Protein AF-A0A3D2W3N5-F1 (afdb_monomer)

Foldseek 3Di:
DEKEFEACLQPNNCCLCVDCPPQVVDALLYEYEYQANNNLQQALVDRDPSSVVVVVVQLPGSAAYEYEHAFRHLVVSLVPADWDDDQQFIWRPPDPRYTYGDQLTWGQGPNFIEHEHEADDDLPDDVVNVHPVPDDSGGGHPVSDPDPVSLVSNVVSCVVVVLEGAEYRYADEAQVVVCVLPVCSGHDDPVNPSNVVSVVRHDYLAYEYENSQFWDDDPPRYTYGHSFMGPPSDGSVPTDQDFAPDPDDQQFWFWFDDDPDIFIKGFHDWARQPDPVDGGSHIWTFIDTPPDDPPDGGDIDGPVRTPGTDPPDPPDPPPDDDD

Solvent-accessible surface area (backbone atoms only — not comparable to full-atom values): 17482 Å² total; per-residue (Å²): 99,50,31,37,29,13,44,23,51,28,84,73,44,43,65,60,72,71,44,60,93,56,56,70,78,53,43,67,82,19,37,40,37,29,18,5,20,55,30,58,54,39,62,63,89,51,89,47,74,67,36,48,52,49,55,52,50,49,49,68,44,56,32,34,40,37,27,30,48,17,52,47,55,25,55,78,60,54,73,65,36,56,76,42,82,52,52,84,19,50,25,27,48,80,39,99,27,32,33,37,43,36,65,34,27,47,30,57,55,96,92,40,36,36,38,27,38,34,24,30,80,61,88,89,45,24,73,96,66,68,34,86,81,38,39,80,78,62,72,34,56,77,72,21,48,71,49,72,67,49,52,52,48,21,51,54,46,38,52,77,50,70,27,52,40,43,31,39,42,18,6,49,55,29,42,77,56,36,36,74,76,54,75,52,80,58,73,77,46,77,63,21,50,49,38,42,54,47,65,73,66,45,49,63,68,30,34,42,19,16,80,75,78,43,72,42,66,56,74,90,49,27,23,27,27,21,70,45,71,37,54,70,90,58,61,53,82,76,40,72,77,45,77,26,78,60,92,68,52,62,76,40,43,30,31,28,66,60,84,95,41,82,39,56,24,38,27,70,37,71,29,38,39,24,56,93,92,53,67,34,67,40,19,20,32,29,27,44,52,78,88,59,66,88,88,57,83,59,49,80,42,50,52,88,56,46,76,46,78,52,81,79,71,83,75,75,82,78,75,85,81,87,130

Mean predicted aligned error: 10.08 Å

pLDDT: mean 86.56, std 14.87, range [32.22, 98.88]

Radius of gyration: 21.21 Å; Cα contacts (8 Å, |Δi|>4): 733; chains: 1; bounding box: 68×49×57 Å

Sequence (323 aa):
MIYITGDIHGTIDIRKLLKNNVTEKITENDYVIICGDFGLVWNYKKEDGKERKWLKWLNNQRWTTLFVDGNHECFPRLNSFPVKEWHGGRVHEVRPKVLHLMRGEIFEIEGSTFFAMGGASSHDRGPAKGDTDAVIGKSWWPEEIPSDEEMEYALKNLEKHGNKVDYIITHCLPTMYQGFVKQGQFPPDKVSEFFEKVNSIVKYEYWYSGHYHCNVDVTRN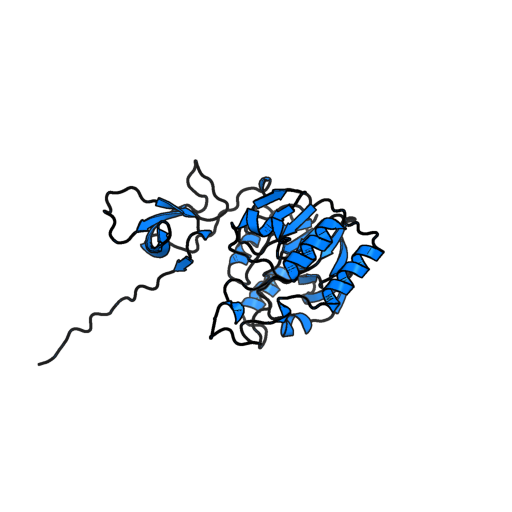MSVVYSRIIPVGMPVRNADIIMGIPKYRTGETVLTMNGDEPALAMVLKVEPWGPVLKRSDEPMYEITFFGDDFSEKGIMIKESQIIEKSLIYEEEEEEDIDA

Secondary structure (DSSP, 8-state):
-EEEE---TTTTTGGGGG-HHHHTT--TT-EEEEES---SS--SSS--HHHHHHHHHHHTSSSEEEEE--SSS-HHHHTTSPEEEETTEEEEEEETTEEEE-TTEEEEETTEEEEEE-----SSSSGGGT-SS--BTTTB-GGGSPPHHHHHHHHHHHHHTTTB-SEEEESSPPHHHHHHHHTTSS---HHHHHHHHHHHH-B-SEEEE-SSSS-EEETTTEEE-SS--EETTS-GGGSPP-----SS-TT-EEEEEETTEEEEEEEEEEETT--TTS--SS-EEEEEETTS-TTSPPEEEEGGGEEEE--------------

Nearest PDB structures (foldseek):
  2ea3-assembly1_A  TM=3.929E-01  e=7.511E-01  Cellulomonas bogoriensis
  2pfe-assembly1_A  TM=3.475E-01  e=3.629E-01  Thermobifida fusca YX
  5mrs-assembly2_B  TM=4.211E-01  e=1.555E+00  Lysobacter sp. XL1
  3ure-assembly2_B  TM=4.260E-01  e=3.860E+00  Lysobacter enzymogenes
  3urd-assembly1_A  TM=4.396E-01  e=7.077E+00  Lysobacter enzymogenes

Structure (mmCIF, N/CA/C/O backbone):
data_AF-A0A3D2W3N5-F1
#
_entry.id   AF-A0A3D2W3N5-F1
#
loop_
_atom_site.group_PDB
_atom_site.id
_atom_site.type_symbol
_atom_site.label_atom_id
_atom_site.label_alt_id
_atom_site.label_comp_id
_atom_site.label_asym_id
_atom_site.label_entity_id
_atom_site.label_seq_id
_atom_site.pdbx_PDB_ins_code
_atom_site.Cartn_x
_atom_site.Cartn_y
_atom_site.Cartn_z
_atom_site.occupancy
_atom_site.B_iso_or_equiv
_atom_site.auth_seq_id
_atom_site.auth_comp_id
_atom_site.auth_asym_id
_atom_site.auth_atom_id
_atom_site.pdbx_PDB_model_num
ATOM 1 N N . MET A 1 1 ? 0.211 9.213 15.772 1.00 86.94 1 MET A N 1
ATOM 2 C CA . MET A 1 1 ? 0.439 9.794 14.415 1.00 86.94 1 MET A CA 1
ATOM 3 C C . MET A 1 1 ? 0.446 8.688 13.370 1.00 86.94 1 MET A C 1
ATOM 5 O O . MET A 1 1 ? 0.938 7.593 13.625 1.00 86.94 1 MET A O 1
ATOM 9 N N . ILE A 1 2 ? -0.101 8.961 12.185 1.00 93.94 2 ILE A N 1
ATOM 10 C CA . ILE A 1 2 ? -0.248 7.964 11.119 1.00 93.94 2 ILE A CA 1
ATOM 11 C C . ILE A 1 2 ? 0.464 8.479 9.873 1.00 93.94 2 ILE A C 1
ATOM 13 O O . ILE A 1 2 ? 0.206 9.593 9.415 1.00 93.94 2 ILE A O 1
ATOM 17 N N . TYR A 1 3 ? 1.368 7.664 9.343 1.00 93.88 3 TYR A N 1
ATOM 18 C CA . TYR A 1 3 ? 2.106 7.925 8.115 1.00 93.88 3 TYR A CA 1
ATOM 19 C C . TYR A 1 3 ? 1.682 6.953 7.022 1.00 93.88 3 TYR A C 1
ATOM 21 O O . TYR A 1 3 ? 1.235 5.844 7.311 1.00 93.88 3 TYR A O 1
ATOM 29 N N . ILE A 1 4 ? 1.862 7.351 5.768 1.00 95.38 4 ILE A N 1
ATOM 30 C CA . ILE A 1 4 ? 1.476 6.559 4.607 1.00 95.38 4 ILE A CA 1
ATOM 31 C C . ILE A 1 4 ? 2.531 6.612 3.502 1.00 95.38 4 ILE A C 1
ATOM 33 O O . ILE A 1 4 ? 3.212 7.625 3.314 1.00 95.38 4 ILE A O 1
ATOM 37 N N . THR A 1 5 ? 2.693 5.491 2.805 1.00 94.75 5 THR A N 1
ATOM 38 C CA . THR A 1 5 ? 3.568 5.306 1.641 1.00 94.75 5 THR A CA 1
ATOM 39 C C . THR A 1 5 ? 2.995 4.207 0.737 1.00 94.75 5 THR A C 1
ATOM 41 O O . THR A 1 5 ? 2.019 3.560 1.110 1.00 94.75 5 THR A O 1
ATOM 44 N N . GLY A 1 6 ? 3.576 3.986 -0.440 1.00 94.50 6 GLY A N 1
ATOM 45 C CA . GLY A 1 6 ? 3.138 2.933 -1.367 1.00 94.50 6 GLY A CA 1
ATOM 46 C C . GLY A 1 6 ? 4.194 1.860 -1.592 1.00 94.50 6 GLY A C 1
ATOM 47 O O . GLY A 1 6 ? 5.354 2.040 -1.221 1.00 94.50 6 GLY A O 1
ATOM 48 N N . ASP A 1 7 ? 3.764 0.755 -2.187 1.00 93.94 7 ASP A N 1
ATOM 49 C CA . ASP A 1 7 ? 4.524 -0.250 -2.940 1.00 93.94 7 ASP A CA 1
ATOM 50 C C . ASP A 1 7 ? 5.968 -0.464 -2.468 1.00 93.94 7 ASP A C 1
ATOM 52 O O . ASP A 1 7 ? 6.913 0.170 -2.949 1.00 93.94 7 ASP A O 1
ATOM 56 N N . ILE A 1 8 ? 6.179 -1.344 -1.490 1.00 92.06 8 ILE A N 1
ATOM 57 C CA . ILE A 1 8 ? 7.545 -1.660 -1.037 1.00 92.06 8 ILE A CA 1
ATOM 58 C C . ILE A 1 8 ? 8.173 -2.822 -1.823 1.00 92.06 8 ILE A C 1
ATOM 60 O O . ILE A 1 8 ? 9.387 -3.029 -1.715 1.00 92.06 8 ILE A O 1
ATOM 64 N N . HIS A 1 9 ? 7.359 -3.586 -2.562 1.00 91.81 9 HIS A N 1
ATOM 65 C CA . HIS A 1 9 ? 7.742 -4.740 -3.382 1.00 91.81 9 HIS A CA 1
ATOM 66 C C . HIS A 1 9 ? 8.764 -5.649 -2.683 1.00 91.81 9 HIS A C 1
ATOM 68 O O . HIS A 1 9 ? 9.834 -5.990 -3.206 1.00 91.81 9 HIS A O 1
ATOM 74 N N . GLY A 1 10 ? 8.480 -5.990 -1.426 1.00 90.31 10 GLY A N 1
ATOM 75 C CA . GLY A 1 10 ? 9.350 -6.826 -0.617 1.00 90.31 10 GLY A CA 1
ATOM 76 C C . GLY A 1 10 ? 10.736 -6.218 -0.409 1.00 90.31 10 GLY A C 1
ATOM 77 O O . GLY A 1 10 ? 10.925 -5.302 0.381 1.00 90.31 10 GLY A O 1
ATOM 78 N N . THR A 1 11 ? 11.752 -6.775 -1.070 1.00 85.19 11 THR A N 1
ATOM 79 C CA . THR A 1 11 ? 13.152 -6.343 -0.893 1.00 85.19 11 THR A CA 1
ATOM 80 C C . THR A 1 11 ? 13.582 -5.201 -1.809 1.00 85.19 11 THR A C 1
ATOM 82 O O . THR A 1 11 ? 14.708 -4.717 -1.656 1.00 85.19 11 THR A O 1
ATOM 85 N N . ILE A 1 12 ? 12.740 -4.825 -2.773 1.00 81.94 12 ILE A N 1
ATOM 86 C CA . ILE A 1 12 ? 13.086 -3.869 -3.827 1.00 81.94 12 ILE A CA 1
ATOM 87 C C . ILE A 1 12 ? 13.050 -2.449 -3.250 1.00 81.94 12 ILE A C 1
ATOM 89 O O . ILE A 1 12 ? 14.098 -1.805 -3.166 1.00 81.94 12 ILE A O 1
ATOM 93 N N . ASP A 1 13 ? 11.907 -2.020 -2.707 1.00 85.88 13 ASP A N 1
ATOM 94 C CA . ASP A 1 13 ? 11.684 -0.621 -2.318 1.00 85.88 13 ASP A CA 1
ATOM 95 C C . ASP A 1 13 ? 11.589 -0.392 -0.806 1.00 85.88 13 ASP A C 1
ATOM 97 O O . ASP A 1 13 ? 11.614 0.756 -0.359 1.00 85.88 13 ASP A O 1
ATOM 101 N N . ILE A 1 14 ? 11.586 -1.445 0.023 1.00 88.19 14 ILE A N 1
ATOM 102 C CA . ILE A 1 14 ? 11.534 -1.338 1.499 1.00 88.19 14 ILE A CA 1
ATOM 103 C C . ILE A 1 14 ? 12.610 -0.429 2.100 1.00 88.19 14 ILE A C 1
ATOM 105 O O . ILE A 1 14 ? 12.420 0.155 3.167 1.00 88.19 14 ILE A O 1
ATOM 109 N N . ARG A 1 15 ? 13.739 -0.242 1.407 1.00 84.81 15 ARG A N 1
ATOM 110 C CA . ARG A 1 15 ? 14.808 0.658 1.856 1.00 84.81 15 ARG A CA 1
ATOM 111 C C . ARG A 1 15 ? 14.352 2.110 2.007 1.00 84.81 15 ARG A C 1
ATOM 113 O O . ARG A 1 15 ? 15.011 2.851 2.732 1.00 84.81 15 ARG A O 1
ATOM 120 N N . LYS A 1 16 ? 13.239 2.535 1.395 1.00 83.06 16 LYS A N 1
ATOM 121 C CA . LYS A 1 16 ? 12.670 3.870 1.650 1.00 83.06 16 LYS A CA 1
ATOM 122 C C . LYS A 1 16 ? 12.270 4.074 3.114 1.00 83.06 16 LYS A C 1
ATOM 124 O O . LYS A 1 16 ? 12.416 5.182 3.616 1.00 83.06 16 LYS A O 1
ATOM 129 N N . LEU A 1 17 ? 11.912 2.999 3.821 1.00 87.50 17 LEU A N 1
ATOM 130 C CA . LEU A 1 17 ? 11.614 3.010 5.258 1.00 87.50 17 LEU A CA 1
ATOM 131 C C . LEU A 1 17 ? 12.870 3.093 6.144 1.00 87.50 17 LEU A C 1
ATOM 133 O O . LEU A 1 17 ? 12.759 3.299 7.347 1.00 87.50 17 LEU A O 1
ATOM 137 N N . LEU A 1 18 ? 14.076 2.949 5.584 1.00 82.31 18 LEU A N 1
ATOM 138 C CA . LEU A 1 18 ? 15.324 3.137 6.335 1.00 82.31 18 LEU A CA 1
ATOM 139 C C . LEU A 1 18 ? 15.741 4.605 6.440 1.00 82.31 18 LEU A C 1
ATOM 141 O O . LEU A 1 18 ? 16.723 4.905 7.109 1.00 82.31 18 LEU A O 1
ATOM 145 N N . LYS A 1 19 ? 15.069 5.512 5.727 1.00 69.06 19 LYS A N 1
ATOM 146 C CA . LYS A 1 19 ? 15.506 6.903 5.619 1.00 69.06 19 LYS A CA 1
ATOM 147 C C . LYS A 1 19 ? 14.973 7.722 6.788 1.00 69.0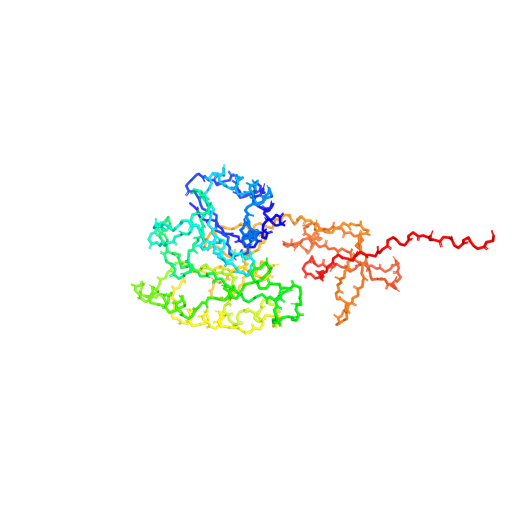6 19 LYS A C 1
ATOM 149 O O . LYS A 1 19 ? 13.768 7.816 7.009 1.00 69.06 19 LYS A O 1
ATOM 154 N N . ASN A 1 20 ? 15.906 8.357 7.483 1.00 64.94 20 ASN A N 1
ATOM 155 C CA . ASN A 1 20 ? 15.716 8.974 8.794 1.00 64.94 20 ASN A CA 1
ATOM 156 C C . ASN A 1 20 ? 14.766 10.183 8.809 1.00 64.94 20 ASN A C 1
ATOM 158 O O . ASN A 1 20 ? 14.259 10.556 9.862 1.00 64.94 20 ASN A O 1
ATOM 162 N N . ASN A 1 21 ? 14.487 10.778 7.647 1.00 61.00 21 ASN A N 1
ATOM 163 C CA . ASN A 1 21 ? 13.769 12.050 7.501 1.00 61.00 21 ASN A CA 1
ATOM 164 C C . ASN A 1 21 ? 12.381 12.041 8.176 1.00 61.00 21 ASN A C 1
ATOM 166 O O . ASN A 1 21 ? 11.917 13.072 8.676 1.00 61.00 21 ASN A O 1
ATOM 170 N N . VAL A 1 22 ? 11.738 10.867 8.196 1.00 63.72 22 VAL A N 1
ATOM 171 C CA . VAL A 1 22 ? 10.426 10.642 8.815 1.00 63.72 22 VAL A CA 1
ATOM 172 C C . VAL A 1 22 ? 10.511 9.598 9.927 1.00 63.72 22 VAL A C 1
ATOM 174 O O . VAL A 1 22 ? 9.984 9.834 11.009 1.00 63.72 22 VAL A O 1
ATOM 177 N N . THR A 1 23 ? 11.220 8.485 9.723 1.00 64.69 23 THR A N 1
ATOM 178 C CA . THR A 1 23 ? 11.187 7.342 10.652 1.00 64.69 23 THR A CA 1
ATOM 179 C C . THR A 1 23 ? 11.863 7.585 12.000 1.00 64.69 23 THR A C 1
ATOM 181 O O . THR A 1 23 ? 11.502 6.927 12.971 1.00 64.69 23 THR A O 1
ATOM 184 N N . GLU A 1 24 ? 12.767 8.564 12.123 1.00 67.81 24 GLU A N 1
ATOM 185 C CA . GLU A 1 24 ? 13.337 8.940 13.429 1.00 67.81 24 GLU A CA 1
ATOM 186 C C . GLU A 1 24 ? 12.347 9.691 14.329 1.00 67.81 24 GLU A C 1
ATOM 188 O O . GLU A 1 24 ? 12.495 9.675 15.552 1.00 67.81 24 GLU A O 1
ATOM 193 N N . LYS A 1 25 ? 11.335 10.339 13.739 1.00 72.94 25 LYS A N 1
ATOM 194 C CA . LYS A 1 25 ? 10.306 11.103 14.466 1.00 72.94 25 LYS A CA 1
ATOM 195 C C . LYS A 1 25 ? 9.145 10.223 14.937 1.00 72.94 25 LYS A C 1
ATOM 197 O O . LYS A 1 25 ? 8.314 10.684 15.711 1.00 72.94 25 LYS A O 1
ATOM 202 N N . ILE A 1 26 ? 9.103 8.979 14.463 1.00 82.88 26 ILE A N 1
ATOM 203 C CA . ILE A 1 26 ? 8.058 8.000 14.740 1.00 82.88 26 ILE A CA 1
ATOM 204 C C . ILE A 1 26 ? 8.315 7.315 16.091 1.00 82.88 26 ILE A C 1
ATOM 206 O O . ILE A 1 26 ? 9.428 6.890 16.422 1.00 82.88 26 ILE A O 1
ATOM 210 N N . THR A 1 27 ? 7.253 7.199 16.874 1.00 83.56 27 THR A N 1
ATOM 211 C CA . THR A 1 27 ? 7.195 6.604 18.207 1.00 83.56 27 THR A CA 1
ATOM 212 C C . THR A 1 27 ? 6.534 5.226 18.178 1.00 83.56 27 THR A C 1
ATOM 214 O O . THR A 1 27 ? 6.179 4.694 17.127 1.00 83.56 27 THR A O 1
ATOM 217 N N . GLU A 1 28 ? 6.403 4.605 19.348 1.00 83.44 28 GLU A N 1
ATOM 218 C CA . GLU A 1 28 ? 5.803 3.277 19.478 1.00 83.44 28 GLU A CA 1
ATOM 219 C C . GLU A 1 28 ? 4.279 3.227 19.340 1.00 83.44 28 GLU A C 1
ATOM 221 O O . GLU A 1 28 ? 3.726 2.157 19.092 1.00 83.44 28 GLU A O 1
ATOM 226 N N . ASN A 1 29 ? 3.628 4.389 19.412 1.00 85.44 29 ASN A N 1
ATOM 227 C CA . ASN A 1 29 ? 2.181 4.541 19.245 1.00 85.44 29 ASN A CA 1
ATOM 228 C C . ASN A 1 29 ? 1.790 4.953 17.818 1.00 85.44 29 ASN A C 1
ATOM 230 O O . ASN A 1 29 ? 0.622 5.199 17.537 1.00 85.44 29 ASN A O 1
ATOM 234 N N . ASP A 1 30 ? 2.768 5.066 16.922 1.00 92.44 30 ASP A N 1
ATOM 235 C CA . ASP A 1 30 ? 2.544 5.518 15.559 1.00 92.44 30 ASP A CA 1
ATOM 236 C C . ASP A 1 30 ? 2.361 4.345 14.590 1.00 92.44 30 ASP A C 1
ATOM 238 O O . ASP A 1 30 ? 2.771 3.204 14.841 1.00 92.44 30 ASP A O 1
ATOM 242 N N . TYR A 1 31 ? 1.766 4.654 13.441 1.00 96.06 31 TYR A N 1
ATOM 243 C CA . TYR A 1 31 ? 1.452 3.691 12.391 1.00 96.06 31 TYR A CA 1
ATOM 244 C C . TYR A 1 31 ? 2.080 4.117 11.069 1.00 96.06 31 TYR A C 1
ATOM 246 O O . TYR A 1 31 ? 2.136 5.307 10.752 1.00 96.06 31 TYR A O 1
ATOM 254 N N . VAL A 1 32 ? 2.522 3.138 10.281 1.00 96.12 32 VAL A N 1
ATOM 255 C CA . VAL A 1 32 ? 2.918 3.340 8.881 1.00 96.12 32 VAL A CA 1
ATOM 256 C C . VAL A 1 32 ? 2.051 2.441 8.014 1.00 96.12 32 VAL A C 1
ATOM 258 O O . VAL A 1 32 ? 2.120 1.220 8.147 1.00 96.12 32 VAL A O 1
ATOM 261 N N . ILE A 1 33 ? 1.244 3.047 7.148 1.00 98.19 33 ILE A N 1
ATOM 262 C CA . ILE A 1 33 ? 0.352 2.370 6.207 1.00 98.19 33 ILE A CA 1
ATOM 263 C C . ILE A 1 33 ? 1.041 2.259 4.843 1.00 98.19 33 ILE A C 1
ATOM 265 O O . ILE A 1 33 ? 1.606 3.236 4.348 1.00 98.19 33 ILE A O 1
ATOM 269 N N . ILE A 1 34 ? 0.991 1.074 4.235 1.00 98.38 34 ILE A N 1
ATOM 270 C CA . ILE A 1 34 ? 1.490 0.801 2.883 1.00 98.38 34 ILE A CA 1
ATOM 271 C C . ILE A 1 34 ? 0.293 0.545 1.952 1.00 98.38 34 ILE A C 1
ATOM 273 O O . ILE A 1 34 ? -0.502 -0.365 2.197 1.00 98.38 34 ILE A O 1
ATOM 277 N N . CYS A 1 35 ? 0.165 1.347 0.893 1.00 98.38 35 CYS A N 1
ATOM 278 C CA . CYS A 1 35 ? -0.915 1.292 -0.102 1.00 98.38 35 CYS A CA 1
ATOM 279 C C . CYS A 1 35 ? -0.745 0.153 -1.129 1.00 98.38 35 CYS A C 1
ATOM 281 O O . CYS A 1 35 ? -0.712 0.403 -2.333 1.00 98.38 35 CYS A O 1
ATOM 283 N N . GLY A 1 36 ? -0.630 -1.091 -0.666 1.00 96.88 36 GLY A N 1
ATOM 284 C CA . GLY A 1 36 ? -0.482 -2.267 -1.529 1.00 96.88 36 GLY A CA 1
ATOM 285 C C . GLY A 1 36 ? 0.953 -2.583 -1.932 1.00 96.88 36 GLY A C 1
ATOM 286 O O . GLY A 1 36 ? 1.896 -1.889 -1.541 1.00 96.88 36 GLY A O 1
ATOM 287 N N . ASP A 1 37 ? 1.107 -3.692 -2.654 1.00 96.00 37 ASP A N 1
ATOM 288 C CA . ASP A 1 37 ? 2.382 -4.277 -3.076 1.00 96.00 37 ASP A CA 1
ATOM 289 C C . ASP A 1 37 ? 3.406 -4.348 -1.937 1.00 96.00 37 ASP A C 1
ATOM 291 O O . ASP A 1 37 ? 4.549 -3.871 -1.997 1.00 96.00 37 ASP A O 1
ATOM 295 N N . PHE A 1 38 ? 2.973 -4.974 -0.843 1.00 97.25 38 PHE A N 1
ATOM 296 C CA . PHE A 1 38 ? 3.797 -5.222 0.330 1.00 97.25 38 PHE A CA 1
ATOM 297 C C . PHE A 1 38 ? 4.923 -6.212 0.012 1.00 97.25 38 PHE A C 1
ATOM 299 O O . PHE A 1 38 ? 6.047 -6.066 0.494 1.00 97.25 38 PHE A O 1
ATOM 306 N N . GLY A 1 39 ? 4.656 -7.235 -0.804 1.00 92.69 39 GLY A N 1
ATOM 307 C CA . GLY A 1 39 ? 5.673 -8.119 -1.395 1.00 92.69 39 GLY A CA 1
ATOM 308 C C . GLY A 1 39 ? 6.570 -8.913 -0.424 1.00 92.69 39 GLY A C 1
ATOM 309 O O . GLY A 1 39 ? 7.498 -9.588 -0.863 1.00 92.69 39 GLY A O 1
ATOM 310 N N . LEU A 1 40 ? 6.334 -8.862 0.895 1.00 95.00 40 LEU A N 1
ATOM 311 C CA . LEU A 1 40 ? 7.019 -9.697 1.903 1.00 95.00 40 LEU A CA 1
ATOM 312 C C . LEU A 1 40 ? 6.232 -10.966 2.274 1.00 95.00 40 LEU A C 1
ATOM 314 O O . LEU A 1 40 ? 6.673 -11.751 3.117 1.00 95.00 40 LEU A O 1
ATOM 318 N N . VAL A 1 41 ? 5.072 -11.158 1.647 1.00 94.31 41 VAL A N 1
ATOM 319 C CA . VAL A 1 41 ? 4.271 -12.387 1.668 1.00 94.31 41 VAL A CA 1
ATOM 320 C C . VAL A 1 41 ? 4.100 -12.837 0.217 1.00 94.31 41 VAL A C 1
ATOM 322 O O . VAL A 1 41 ? 3.012 -12.794 -0.345 1.00 94.31 41 VAL A O 1
ATOM 325 N N . TRP A 1 42 ? 5.211 -13.197 -0.418 1.00 90.44 42 TRP A N 1
ATOM 326 C CA . TRP A 1 42 ? 5.286 -13.491 -1.849 1.00 90.44 42 TRP A CA 1
ATOM 327 C C . TRP A 1 42 ? 5.587 -14.964 -2.119 1.00 90.44 42 TRP A C 1
ATOM 329 O O . TRP A 1 42 ? 4.978 -15.596 -2.978 1.00 90.44 42 TRP A O 1
ATOM 339 N N . ASN A 1 43 ? 6.518 -15.553 -1.368 1.00 89.31 43 ASN A N 1
ATOM 340 C CA . ASN A 1 43 ? 6.912 -16.934 -1.603 1.00 89.31 43 ASN A CA 1
ATOM 341 C C . ASN A 1 43 ? 5.763 -17.892 -1.251 1.00 89.31 43 ASN A C 1
ATOM 343 O O . ASN A 1 43 ? 5.447 -18.101 -0.073 1.00 89.31 43 ASN A O 1
ATOM 347 N N . TYR A 1 44 ? 5.172 -18.485 -2.291 1.00 86.31 44 TYR A N 1
ATOM 348 C CA . TYR A 1 44 ? 3.982 -19.332 -2.204 1.00 86.31 44 TYR A CA 1
ATOM 349 C C . TYR A 1 44 ? 4.183 -20.627 -1.420 1.00 86.31 44 TYR A C 1
ATOM 351 O O . TYR A 1 44 ? 3.221 -21.209 -0.927 1.00 86.31 44 TYR A O 1
ATOM 359 N N . LYS A 1 45 ? 5.430 -21.100 -1.287 1.00 87.62 45 LYS A N 1
ATOM 360 C CA . LYS A 1 45 ? 5.719 -22.329 -0.538 1.00 87.62 45 LYS A CA 1
ATOM 361 C C . LYS A 1 45 ? 5.783 -22.066 0.957 1.00 87.62 45 LYS A C 1
ATOM 363 O O . LYS A 1 45 ? 5.235 -22.830 1.743 1.00 87.62 45 LYS A O 1
ATOM 368 N N . LYS A 1 46 ? 6.560 -21.055 1.347 1.00 91.75 46 LYS A N 1
ATOM 369 C CA . LYS A 1 46 ? 6.825 -20.676 2.739 1.00 91.75 46 LYS A CA 1
ATOM 370 C C . LYS A 1 46 ? 7.646 -19.400 2.789 1.00 91.75 46 LYS A C 1
ATOM 372 O O . LYS A 1 46 ? 8.304 -19.042 1.820 1.00 91.75 46 LYS A O 1
ATOM 377 N N . GLU A 1 47 ? 7.719 -18.826 3.981 1.00 94.38 47 GLU A N 1
ATOM 378 C CA . GLU A 1 47 ? 8.625 -17.723 4.266 1.00 94.38 47 GLU A CA 1
ATOM 379 C C . GLU A 1 47 ? 10.095 -18.056 3.979 1.00 94.38 47 GLU A C 1
ATOM 381 O O . GLU A 1 47 ? 10.681 -18.952 4.609 1.00 94.38 47 GLU A O 1
ATOM 386 N N . ASP A 1 48 ? 10.708 -17.297 3.071 1.00 94.06 48 ASP A N 1
ATOM 387 C CA . ASP A 1 48 ? 12.135 -17.410 2.772 1.00 94.06 48 ASP A CA 1
ATOM 388 C C . ASP A 1 48 ? 13.016 -16.539 3.685 1.00 94.06 48 ASP A C 1
ATOM 390 O O . ASP A 1 48 ? 12.551 -15.835 4.583 1.00 94.06 48 ASP A O 1
ATOM 394 N N . GLY A 1 49 ? 14.337 -16.626 3.506 1.00 95.00 49 GLY A N 1
ATOM 395 C CA . GLY A 1 49 ? 15.293 -15.897 4.341 1.00 95.00 49 GLY A CA 1
ATOM 396 C C . GLY A 1 49 ? 15.227 -14.372 4.187 1.00 95.00 49 GLY A C 1
ATOM 397 O O . GLY A 1 49 ? 15.486 -13.659 5.162 1.00 95.00 49 GLY A O 1
ATOM 398 N N . LYS A 1 50 ? 14.878 -13.861 2.998 1.00 92.44 50 LYS A N 1
ATOM 399 C CA . LYS A 1 50 ? 14.781 -12.418 2.738 1.00 92.44 50 LYS A CA 1
ATOM 400 C C . LYS A 1 50 ? 13.513 -11.856 3.372 1.00 92.44 50 LYS A C 1
ATOM 402 O O . LYS A 1 50 ? 13.608 -10.876 4.113 1.00 92.44 50 LYS A O 1
ATOM 407 N N . GLU A 1 51 ? 12.374 -12.510 3.154 1.00 95.12 51 GLU A N 1
ATOM 408 C CA . GLU A 1 51 ? 11.105 -12.158 3.800 1.00 95.12 51 GLU A CA 1
ATOM 409 C C . GLU A 1 51 ? 11.248 -12.185 5.321 1.00 95.12 51 GLU A C 1
ATOM 411 O O . GLU A 1 51 ? 10.957 -11.196 5.989 1.00 95.12 51 GLU A O 1
ATOM 416 N N . ARG A 1 52 ? 11.809 -13.267 5.880 1.00 96.69 52 ARG A N 1
ATOM 417 C CA . ARG A 1 52 ? 12.038 -13.405 7.327 1.00 96.69 52 ARG A CA 1
ATOM 418 C C . ARG A 1 52 ? 12.847 -12.260 7.910 1.00 96.69 52 ARG A C 1
ATOM 420 O O . ARG A 1 52 ? 12.521 -11.757 8.985 1.00 96.69 52 ARG A O 1
ATOM 427 N N . LYS A 1 53 ? 13.927 -11.864 7.231 1.00 96.81 53 LYS A N 1
ATOM 428 C CA . LYS A 1 53 ? 14.801 -10.776 7.680 1.00 96.81 53 LYS A CA 1
ATOM 429 C C . LYS A 1 53 ? 14.038 -9.454 7.738 1.00 96.81 53 LYS A C 1
ATOM 431 O O . LYS A 1 53 ? 14.133 -8.755 8.746 1.00 96.81 53 LYS A O 1
ATOM 436 N N . TRP A 1 54 ? 13.286 -9.127 6.691 1.00 96.19 54 TRP A N 1
ATOM 437 C CA . TRP A 1 54 ? 12.554 -7.865 6.607 1.00 96.19 54 TRP A CA 1
ATOM 438 C C . TRP A 1 54 ? 11.306 -7.830 7.484 1.00 96.19 54 TRP A C 1
ATOM 440 O O . TRP A 1 54 ? 11.100 -6.839 8.174 1.00 96.19 54 TRP A O 1
ATOM 450 N N . LEU A 1 55 ? 10.542 -8.921 7.569 1.00 97.75 55 LEU A N 1
ATOM 451 C CA . LEU A 1 55 ? 9.422 -9.043 8.506 1.00 97.75 55 LEU A CA 1
ATOM 452 C C . LEU A 1 55 ? 9.897 -8.942 9.959 1.00 97.75 55 LEU A C 1
ATOM 454 O O . LEU A 1 55 ? 9.264 -8.266 10.766 1.00 97.75 55 LEU A O 1
ATOM 458 N N . LYS A 1 56 ? 11.045 -9.550 10.301 1.00 97.88 56 LYS A N 1
ATOM 459 C CA . LYS A 1 56 ? 11.670 -9.369 11.621 1.00 97.88 56 LYS A CA 1
ATOM 460 C C . LYS A 1 56 ? 12.090 -7.917 11.850 1.00 97.88 56 LYS A C 1
ATOM 462 O O . LYS A 1 56 ? 11.907 -7.409 12.951 1.00 97.88 56 LYS A O 1
ATOM 467 N N . TRP A 1 57 ? 12.663 -7.262 10.839 1.00 95.94 57 TRP A N 1
ATOM 468 C CA . TRP A 1 57 ? 13.056 -5.857 10.937 1.00 95.94 57 TRP A CA 1
ATOM 469 C C . TRP A 1 57 ? 11.843 -4.950 11.173 1.00 95.94 57 TRP A C 1
ATOM 471 O O . TRP A 1 57 ? 11.875 -4.198 12.143 1.00 95.94 57 TRP A O 1
ATOM 481 N N . LEU A 1 58 ? 10.776 -5.080 10.372 1.00 96.19 58 LEU A N 1
ATOM 482 C CA . LEU A 1 58 ? 9.515 -4.340 10.528 1.00 96.19 58 LEU A CA 1
ATOM 483 C C . LEU A 1 58 ? 8.888 -4.583 11.902 1.00 96.19 58 LEU A C 1
ATOM 485 O O . LEU A 1 58 ? 8.518 -3.638 12.590 1.00 96.19 58 LEU A O 1
ATOM 489 N N . ASN A 1 59 ? 8.845 -5.839 12.352 1.00 97.31 59 ASN A N 1
ATOM 490 C CA . ASN A 1 59 ? 8.263 -6.177 13.649 1.00 97.31 59 ASN A CA 1
ATOM 491 C C . ASN A 1 59 ? 9.035 -5.588 14.845 1.00 97.31 59 ASN A C 1
ATOM 493 O O . ASN A 1 59 ? 8.477 -5.442 15.928 1.00 97.31 59 ASN A O 1
ATOM 497 N N . ASN A 1 60 ? 10.316 -5.269 14.660 1.00 94.62 60 ASN A N 1
ATOM 498 C CA . ASN A 1 60 ? 11.159 -4.661 15.687 1.00 94.62 60 ASN A CA 1
ATOM 499 C C . ASN A 1 60 ? 11.205 -3.130 15.596 1.00 94.62 60 ASN A C 1
ATOM 501 O O . ASN A 1 60 ? 11.951 -2.503 16.351 1.00 94.62 60 ASN A O 1
ATOM 505 N N . GLN A 1 61 ? 10.450 -2.524 14.679 1.00 92.19 61 GLN A N 1
ATOM 506 C CA . GLN A 1 61 ? 10.348 -1.074 14.610 1.00 92.19 61 GLN A CA 1
ATOM 507 C C . GLN A 1 61 ? 9.527 -0.519 15.773 1.00 92.19 61 GLN A C 1
ATOM 509 O O . GLN A 1 61 ? 8.812 -1.237 16.486 1.00 92.19 61 GLN A O 1
ATOM 514 N N . ARG A 1 62 ? 9.667 0.792 15.990 1.00 90.50 62 ARG A N 1
ATOM 515 C CA . ARG A 1 62 ? 8.884 1.500 17.005 1.00 90.50 62 ARG A CA 1
ATOM 516 C C . ARG A 1 62 ? 7.404 1.447 16.622 1.00 90.50 62 ARG A C 1
ATOM 518 O O . ARG A 1 62 ? 6.621 0.947 17.419 1.00 90.50 62 ARG A O 1
ATOM 525 N N . TRP A 1 63 ? 7.067 1.777 15.380 1.00 94.06 63 TRP A N 1
ATOM 526 C CA . TRP A 1 63 ? 5.696 1.767 14.867 1.00 94.06 63 TRP A CA 1
ATOM 527 C C . TRP A 1 63 ? 5.117 0.379 14.588 1.00 94.06 63 TRP A C 1
ATOM 529 O O . TRP A 1 63 ? 5.836 -0.619 14.491 1.00 94.06 63 TRP A O 1
ATOM 539 N N . THR A 1 64 ? 3.804 0.357 14.366 1.00 97.06 64 THR A N 1
ATOM 540 C CA . THR A 1 64 ? 3.089 -0.771 13.755 1.00 97.06 64 THR A CA 1
ATOM 541 C C . THR A 1 64 ? 2.955 -0.551 12.249 1.00 97.06 64 THR A C 1
ATOM 543 O O . THR A 1 64 ? 2.513 0.507 11.799 1.00 97.06 64 THR A O 1
ATOM 546 N N . THR A 1 65 ? 3.360 -1.541 11.454 1.00 97.88 65 THR A N 1
ATOM 547 C CA . THR A 1 65 ? 3.213 -1.515 9.992 1.00 97.88 65 THR A CA 1
ATOM 548 C C . THR A 1 65 ? 1.861 -2.099 9.607 1.00 97.88 65 THR A C 1
ATOM 550 O O . THR A 1 65 ? 1.552 -3.236 9.965 1.00 97.88 65 THR A O 1
ATOM 553 N N . LEU A 1 66 ? 1.080 -1.323 8.868 1.00 98.75 66 LEU A N 1
ATOM 554 C CA . LEU A 1 66 ? -0.209 -1.705 8.309 1.00 98.75 66 LEU A CA 1
ATOM 555 C C . LEU A 1 66 ? -0.088 -1.728 6.785 1.00 98.75 66 LEU A C 1
ATOM 557 O O . LEU A 1 66 ? 0.653 -0.927 6.215 1.00 98.75 66 LEU A O 1
ATOM 561 N N . PHE A 1 67 ? -0.811 -2.610 6.111 1.00 98.81 67 PHE A N 1
ATOM 562 C CA . PHE A 1 67 ? -0.874 -2.598 4.650 1.00 98.81 67 PHE A CA 1
ATOM 563 C C . PHE A 1 67 ? -2.218 -3.118 4.152 1.00 98.81 67 PHE A C 1
ATOM 565 O O . PHE A 1 67 ? -2.809 -3.988 4.788 1.00 98.81 67 PHE A O 1
ATOM 572 N N . VAL A 1 68 ? -2.681 -2.590 3.022 1.00 98.75 68 VAL A N 1
ATOM 573 C CA . VAL A 1 68 ? -3.677 -3.271 2.177 1.00 98.75 68 VAL A CA 1
ATOM 574 C C . VAL A 1 68 ? -2.936 -4.162 1.185 1.00 98.75 68 VAL A C 1
ATOM 576 O O . VAL A 1 68 ? -1.771 -3.894 0.901 1.00 98.75 68 VAL A O 1
ATOM 579 N N . ASP A 1 69 ? -3.564 -5.219 0.682 1.00 98.00 69 ASP A N 1
ATOM 580 C CA . ASP A 1 69 ? -3.003 -5.989 -0.433 1.00 98.00 69 ASP A CA 1
ATOM 581 C C . ASP A 1 69 ? -3.042 -5.198 -1.756 1.00 98.00 69 ASP A C 1
ATOM 583 O O . ASP A 1 69 ? -3.858 -4.292 -1.943 1.00 98.00 69 ASP A O 1
ATOM 587 N N . GLY A 1 70 ? -2.115 -5.504 -2.658 1.00 95.81 70 GLY A N 1
ATOM 588 C CA . GLY A 1 70 ? -2.074 -5.008 -4.025 1.00 95.81 70 GLY A CA 1
ATOM 589 C C . GLY A 1 70 ? -2.209 -6.143 -5.030 1.00 95.81 70 GLY A C 1
ATOM 590 O O . GLY A 1 70 ? -2.949 -7.104 -4.798 1.00 95.81 70 GLY A O 1
ATOM 591 N N . ASN A 1 71 ? -1.530 -6.017 -6.168 1.00 90.75 71 ASN A N 1
ATOM 592 C CA . ASN A 1 71 ? -1.448 -7.101 -7.139 1.00 90.75 71 ASN A CA 1
ATOM 593 C C . ASN A 1 71 ? -0.167 -7.929 -6.974 1.00 90.75 71 ASN A C 1
ATOM 595 O O . ASN A 1 71 ? -0.022 -8.911 -7.680 1.00 90.75 71 ASN A O 1
ATOM 599 N N . HIS A 1 72 ? 0.752 -7.617 -6.053 1.00 87.25 72 HIS A N 1
ATOM 600 C CA . HIS A 1 72 ? 1.991 -8.370 -5.782 1.00 87.25 72 HIS A CA 1
ATOM 601 C C . HIS A 1 72 ? 1.995 -9.118 -4.435 1.00 87.25 72 HIS A C 1
ATOM 603 O O . HIS A 1 72 ? 2.973 -9.091 -3.677 1.00 87.25 72 HIS A O 1
ATOM 609 N N . GLU A 1 73 ? 0.937 -9.884 -4.165 1.00 90.50 73 GLU A N 1
ATOM 610 C CA . GLU A 1 73 ? 0.790 -10.712 -2.965 1.00 90.50 73 GLU A CA 1
ATOM 611 C C . GLU A 1 73 ? 0.523 -12.182 -3.301 1.00 90.50 73 GLU A C 1
ATOM 613 O O . GLU A 1 73 ? -0.190 -12.518 -4.240 1.00 90.50 73 GLU A O 1
ATOM 618 N N . CYS A 1 74 ? 1.034 -13.088 -2.464 1.00 93.38 74 CYS A N 1
ATOM 619 C CA . CYS A 1 74 ? 0.622 -14.487 -2.488 1.00 93.38 74 CYS A CA 1
ATOM 620 C C . CYS A 1 74 ? -0.641 -14.672 -1.635 1.00 93.38 74 CYS A C 1
ATOM 622 O O . CYS A 1 74 ? -0.557 -15.024 -0.451 1.00 93.38 74 CYS A O 1
ATOM 624 N N . PHE A 1 75 ? -1.814 -14.495 -2.243 1.00 93.81 75 PHE A N 1
ATOM 625 C CA . PHE A 1 75 ? -3.117 -14.572 -1.565 1.00 93.81 75 PHE A CA 1
ATOM 626 C C . PHE A 1 75 ? -3.351 -15.850 -0.748 1.00 93.81 75 PHE A C 1
ATOM 628 O O . PHE A 1 75 ? -3.751 -15.726 0.409 1.00 93.81 75 PHE A O 1
ATOM 635 N N . PRO A 1 76 ? -3.021 -17.071 -1.223 1.00 93.31 76 PRO A N 1
ATOM 636 C CA . PRO A 1 76 ? -3.188 -18.279 -0.412 1.00 93.31 76 PRO A CA 1
ATOM 637 C C . PRO A 1 76 ? -2.402 -18.246 0.901 1.00 93.31 76 PRO A C 1
ATOM 639 O O . PRO A 1 76 ? -2.869 -18.733 1.928 1.00 93.31 76 PRO A O 1
ATOM 642 N N . ARG A 1 77 ? -1.205 -17.649 0.890 1.00 94.69 77 ARG A N 1
ATOM 643 C CA . ARG A 1 77 ? -0.383 -17.508 2.093 1.00 94.69 77 ARG A CA 1
ATOM 644 C C . ARG A 1 77 ? -0.869 -16.348 2.952 1.00 94.69 77 ARG A C 1
ATOM 646 O O . ARG A 1 77 ? -0.934 -16.509 4.168 1.00 94.69 77 ARG A O 1
ATOM 653 N N . LEU A 1 78 ? -1.242 -15.223 2.346 1.00 95.81 78 LEU A N 1
ATOM 654 C CA . LEU A 1 78 ? -1.809 -14.078 3.057 1.00 95.81 78 LEU A CA 1
ATOM 655 C C . LEU A 1 78 ? -3.077 -14.474 3.834 1.00 95.81 78 LEU A C 1
ATOM 657 O O . LEU A 1 78 ? -3.169 -14.198 5.026 1.00 95.81 78 LEU A O 1
ATOM 661 N N . ASN A 1 79 ? -3.977 -15.224 3.199 1.00 95.44 79 ASN A N 1
ATOM 662 C CA . ASN A 1 79 ? -5.232 -15.713 3.780 1.00 95.44 79 ASN A CA 1
ATOM 663 C C . ASN A 1 79 ? -5.043 -16.876 4.772 1.00 95.44 79 ASN A C 1
ATOM 665 O O . ASN A 1 79 ? -5.991 -17.275 5.442 1.00 95.44 79 ASN A O 1
ATOM 669 N N . SER A 1 80 ? -3.832 -17.439 4.879 1.00 95.88 80 SER A N 1
ATOM 670 C CA . SER A 1 80 ? -3.516 -18.487 5.863 1.00 95.88 80 SER A CA 1
ATOM 671 C C . SER A 1 80 ? -3.104 -17.936 7.232 1.00 95.88 80 SER A C 1
ATOM 673 O O . SER A 1 80 ? -3.009 -18.697 8.199 1.00 95.88 80 SER A O 1
ATOM 675 N N . PHE A 1 81 ? -2.818 -16.633 7.325 1.00 97.69 81 PHE A N 1
ATOM 676 C CA . PHE A 1 81 ? -2.433 -16.008 8.586 1.00 97.69 81 PHE A CA 1
ATOM 677 C C . PHE A 1 81 ? -3.631 -15.882 9.543 1.00 97.69 81 PHE A C 1
ATOM 679 O O . PHE A 1 81 ? -4.770 -15.757 9.092 1.00 97.69 81 PHE A O 1
ATOM 686 N N . PRO A 1 82 ? -3.396 -15.884 10.870 1.00 98.06 82 PRO A N 1
ATOM 687 C CA . PRO A 1 82 ? -4.461 -15.720 11.851 1.00 98.06 82 PRO A CA 1
ATOM 688 C C . PRO A 1 82 ? -5.249 -14.427 11.631 1.00 98.06 82 PRO A C 1
ATOM 690 O O . PRO A 1 82 ? -4.662 -13.351 11.501 1.00 98.06 82 PRO A O 1
ATOM 693 N N . VAL A 1 83 ? -6.576 -14.538 11.648 1.00 98.62 83 VAL A N 1
ATOM 694 C CA . VAL A 1 83 ? -7.487 -13.389 11.656 1.00 98.62 83 VAL A CA 1
ATOM 695 C C . VAL A 1 83 ? -7.701 -12.934 13.099 1.00 98.62 83 VAL A C 1
ATOM 697 O O . VAL A 1 83 ? -7.948 -13.765 13.977 1.00 98.62 83 VAL A O 1
ATOM 700 N N . LYS A 1 84 ? -7.652 -11.624 13.348 1.00 97.75 84 LYS A N 1
ATOM 701 C CA . LYS A 1 84 ? -8.062 -11.026 14.628 1.00 97.75 84 LYS A CA 1
ATOM 702 C C . LYS A 1 84 ? -8.879 -9.755 14.417 1.00 97.75 84 LYS A C 1
ATOM 704 O O . LYS A 1 84 ? -8.657 -9.030 13.450 1.00 97.75 84 LYS A O 1
ATOM 709 N N . GLU A 1 85 ? -9.767 -9.476 15.364 1.00 98.38 85 GLU A N 1
ATOM 710 C CA . GLU A 1 85 ? -10.397 -8.162 15.508 1.00 98.38 85 GLU A CA 1
ATOM 711 C C . GLU A 1 85 ? -9.359 -7.153 16.010 1.00 98.38 85 GLU A C 1
ATOM 713 O O . GLU A 1 85 ? -8.614 -7.417 16.962 1.00 98.38 85 GLU A O 1
ATOM 718 N N . TRP A 1 86 ? -9.283 -6.001 15.359 1.00 98.44 86 TRP A N 1
ATOM 719 C CA . TRP A 1 86 ? -8.300 -4.966 15.632 1.00 98.44 86 TRP A CA 1
ATOM 720 C C . TRP A 1 86 ? -8.870 -3.605 15.228 1.00 98.44 86 TRP A C 1
ATOM 722 O O . TRP A 1 86 ? -9.179 -3.379 14.065 1.00 98.44 86 TRP A O 1
ATOM 732 N N . HIS A 1 87 ? -9.020 -2.692 16.192 1.00 97.94 87 HIS A N 1
ATOM 733 C CA . HIS A 1 87 ? -9.500 -1.325 15.941 1.00 97.94 87 HIS A CA 1
ATOM 734 C C . HIS A 1 87 ? -10.825 -1.243 15.155 1.00 97.94 87 HIS A C 1
ATOM 736 O O . HIS A 1 87 ? -10.994 -0.374 14.311 1.00 97.94 87 HIS A O 1
ATOM 742 N N . GLY A 1 88 ? -11.773 -2.144 15.429 1.00 97.50 88 GLY A N 1
ATOM 743 C CA . GLY A 1 88 ? -13.104 -2.130 14.806 1.00 97.50 88 GLY A CA 1
ATOM 744 C C . GLY A 1 88 ? -13.223 -2.892 13.483 1.00 97.50 88 GLY A C 1
ATOM 745 O O . GLY A 1 88 ? -14.342 -3.063 13.008 1.00 97.50 88 GLY A O 1
ATOM 746 N N . GLY A 1 89 ? -12.114 -3.397 12.937 1.00 98.12 89 GLY A N 1
ATOM 747 C CA . GLY A 1 89 ? -12.110 -4.246 11.748 1.00 98.12 89 GLY A CA 1
ATOM 748 C C . GLY A 1 89 ? -11.234 -5.484 11.910 1.00 98.12 89 GLY A C 1
ATOM 749 O O . GLY A 1 89 ? -10.544 -5.672 12.914 1.00 98.12 89 GLY A O 1
ATOM 750 N N . ARG A 1 90 ? -11.225 -6.339 10.891 1.00 98.75 90 ARG A N 1
ATOM 751 C CA . ARG A 1 90 ? -10.430 -7.577 10.883 1.00 98.75 90 ARG A CA 1
ATOM 752 C C . ARG A 1 90 ? -9.081 -7.394 10.196 1.00 98.75 90 ARG A C 1
ATOM 754 O O . ARG A 1 90 ? -8.969 -6.740 9.162 1.00 98.75 90 ARG A O 1
ATOM 761 N N . VAL A 1 91 ? -8.046 -8.023 10.746 1.00 98.88 91 VAL A N 1
ATOM 762 C CA . VAL A 1 91 ? -6.704 -8.050 10.146 1.00 98.88 91 VAL A CA 1
ATOM 763 C C . VAL A 1 91 ? -6.175 -9.471 10.025 1.00 98.88 91 VAL A C 1
ATOM 765 O O . VAL A 1 91 ? -6.443 -10.299 10.899 1.00 98.88 91 VAL A O 1
ATOM 768 N N . HIS A 1 92 ? -5.349 -9.734 9.005 1.00 98.69 92 HIS A N 1
ATOM 769 C CA . HIS A 1 92 ? -4.430 -10.874 9.062 1.00 98.69 92 HIS A CA 1
ATOM 770 C C . HIS A 1 92 ? -3.175 -10.466 9.844 1.00 98.69 92 HIS A C 1
ATOM 772 O O . HIS A 1 92 ? -2.480 -9.509 9.483 1.00 98.69 92 HIS A O 1
ATOM 778 N N . GLU A 1 93 ? -2.855 -11.195 10.912 1.00 98.50 93 GLU A N 1
ATOM 779 C CA . GLU A 1 93 ? -1.637 -10.974 11.691 1.00 98.50 93 GLU A CA 1
ATOM 780 C C . GLU A 1 93 ? -0.449 -11.707 11.050 1.00 98.50 93 GLU A C 1
ATOM 782 O O . GLU A 1 93 ? -0.184 -12.876 11.332 1.00 98.50 93 GLU A O 1
ATOM 787 N N . VAL A 1 94 ? 0.307 -11.007 10.196 1.00 98.19 94 VAL A N 1
ATOM 788 C CA . VAL A 1 94 ? 1.563 -11.538 9.632 1.00 98.19 94 VAL A CA 1
ATOM 789 C C . VAL A 1 94 ? 2.626 -11.644 10.728 1.00 98.19 94 VAL A C 1
ATOM 791 O O . VAL A 1 94 ? 3.378 -12.623 10.789 1.00 98.19 94 VAL A O 1
ATOM 794 N N . ARG A 1 95 ? 2.693 -10.623 11.593 1.00 98.12 95 ARG A N 1
ATOM 795 C CA . ARG A 1 95 ? 3.467 -10.540 12.846 1.00 98.12 95 ARG A CA 1
ATOM 796 C C . ARG A 1 95 ? 2.755 -9.586 13.823 1.00 98.12 95 ARG A C 1
ATOM 798 O O . ARG A 1 95 ? 1.961 -8.771 13.361 1.00 98.12 95 ARG A O 1
ATOM 805 N N . PRO A 1 96 ? 3.091 -9.572 15.129 1.00 97.56 96 PRO A N 1
ATOM 806 C CA . PRO A 1 96 ? 2.448 -8.679 16.101 1.00 97.56 96 PRO A CA 1
ATOM 807 C C . PRO A 1 96 ? 2.399 -7.192 15.708 1.00 97.56 96 PRO A C 1
ATOM 809 O O . PRO A 1 96 ? 1.395 -6.535 15.972 1.00 97.56 96 PRO A O 1
ATOM 812 N N . LYS A 1 97 ? 3.451 -6.671 15.054 1.00 97.44 97 LYS A N 1
ATOM 813 C CA . LYS A 1 97 ? 3.520 -5.288 14.537 1.00 97.44 97 LYS A CA 1
ATOM 814 C C . LYS A 1 97 ? 3.450 -5.179 13.003 1.00 97.44 97 LYS A C 1
ATOM 816 O O . LYS A 1 97 ? 3.834 -4.151 12.448 1.00 97.44 97 LYS A O 1
ATOM 821 N N . VAL A 1 98 ? 3.019 -6.230 12.302 1.00 98.56 98 VAL A N 1
ATOM 822 C CA . VAL A 1 98 ? 2.858 -6.231 10.836 1.00 98.56 98 VAL A CA 1
ATOM 823 C C . VAL A 1 98 ? 1.499 -6.828 10.498 1.00 98.56 98 VAL A C 1
ATOM 825 O O . VAL A 1 98 ? 1.319 -8.047 10.565 1.00 98.56 98 VAL A O 1
ATOM 828 N N . LEU A 1 99 ? 0.546 -5.962 10.164 1.00 98.81 99 LEU A N 1
ATOM 829 C CA . LEU A 1 99 ? -0.862 -6.318 10.019 1.00 98.81 99 LEU A CA 1
ATOM 830 C C . LEU A 1 99 ? -1.351 -6.008 8.607 1.00 98.81 99 LEU A C 1
ATOM 832 O O . LEU A 1 99 ? -1.153 -4.906 8.099 1.00 98.81 99 LEU A O 1
ATOM 836 N N . HIS A 1 100 ? -2.019 -6.981 8.001 1.00 98.81 100 HIS A N 1
ATOM 837 C CA . HIS A 1 100 ? -2.771 -6.779 6.772 1.00 98.81 100 HIS A CA 1
ATOM 838 C C . HIS A 1 100 ? -4.185 -6.309 7.119 1.00 98.81 100 HIS A C 1
ATOM 840 O O . HIS A 1 100 ? -4.917 -7.040 7.790 1.00 98.81 100 HIS A O 1
ATOM 846 N N . LEU A 1 101 ? -4.567 -5.122 6.660 1.00 98.81 101 LEU A N 1
ATOM 847 C CA . LEU A 1 101 ? -5.921 -4.589 6.778 1.00 98.81 101 LEU A CA 1
ATOM 848 C C . LEU A 1 101 ? -6.819 -5.326 5.780 1.00 98.81 101 LEU A C 1
ATOM 850 O O . LEU A 1 101 ? -6.646 -5.173 4.573 1.00 98.81 101 LEU A O 1
ATOM 854 N N . MET A 1 102 ? -7.743 -6.157 6.271 1.00 98.69 102 MET A N 1
ATOM 855 C CA . MET A 1 102 ? -8.564 -6.979 5.382 1.00 98.69 102 MET A CA 1
ATOM 856 C C . MET A 1 102 ? -9.512 -6.118 4.541 1.00 98.69 102 MET A C 1
ATOM 858 O O . MET A 1 102 ? -9.997 -5.072 4.972 1.00 98.69 102 MET A O 1
ATOM 862 N N . ARG A 1 103 ? -9.779 -6.591 3.323 1.00 98.56 103 ARG A N 1
ATOM 863 C CA . ARG A 1 103 ? -10.635 -5.926 2.340 1.00 98.56 103 ARG A CA 1
ATOM 864 C C . ARG A 1 103 ? -12.038 -5.655 2.896 1.00 98.56 103 ARG A C 1
ATOM 866 O O . ARG A 1 103 ? -12.681 -6.543 3.454 1.00 98.56 103 ARG A O 1
ATOM 873 N N . GLY A 1 104 ? -12.518 -4.428 2.709 1.00 98.44 104 GLY A N 1
ATOM 874 C CA . GLY A 1 104 ? -13.869 -3.996 3.071 1.00 98.44 104 GLY A CA 1
ATOM 875 C C . GLY A 1 104 ? -14.054 -3.611 4.541 1.00 98.44 104 GLY A C 1
ATOM 876 O O . GLY A 1 104 ? -15.156 -3.227 4.941 1.00 98.44 104 GLY A O 1
ATOM 877 N N . GLU A 1 105 ? -13.001 -3.704 5.351 1.00 98.75 105 GLU A N 1
ATOM 878 C CA . GLU A 1 105 ? -13.018 -3.325 6.761 1.00 98.75 105 GLU A CA 1
ATOM 879 C C . GLU A 1 105 ? -12.893 -1.805 6.947 1.00 98.75 105 GLU A C 1
ATOM 881 O O . GLU A 1 105 ? -12.329 -1.089 6.112 1.00 98.75 105 GLU A O 1
ATOM 886 N N . ILE A 1 106 ? -13.428 -1.317 8.069 1.00 98.81 106 ILE A N 1
ATOM 887 C CA . ILE A 1 106 ? -13.288 0.071 8.514 1.00 98.81 106 ILE A CA 1
ATOM 888 C C . ILE A 1 106 ? -12.622 0.048 9.888 1.00 98.81 106 ILE A C 1
ATOM 890 O O . ILE A 1 106 ? -13.082 -0.654 10.785 1.00 98.81 106 ILE A O 1
ATOM 894 N N . PHE A 1 107 ? -11.542 0.808 10.042 1.00 98.75 107 PHE A N 1
ATOM 895 C CA . PHE A 1 107 ? -10.734 0.847 11.259 1.00 98.75 107 PHE A CA 1
ATOM 896 C C . PHE A 1 107 ? -10.820 2.208 11.940 1.00 98.75 107 PHE A C 1
ATOM 898 O O . PHE A 1 107 ? -10.797 3.230 11.261 1.00 98.75 107 PHE A O 1
ATOM 905 N N . GLU A 1 108 ? -10.833 2.232 13.270 1.00 98.19 108 GLU A N 1
ATOM 906 C CA . GLU A 1 108 ? -10.714 3.443 14.085 1.00 98.19 108 GLU A CA 1
ATOM 907 C C . GLU A 1 108 ? -9.319 3.522 14.724 1.00 98.19 108 GLU A C 1
ATOM 909 O O . GLU A 1 108 ? -8.994 2.811 15.681 1.00 98.19 108 GLU A O 1
ATOM 914 N N . ILE A 1 109 ? -8.468 4.394 14.187 1.00 96.94 109 ILE A N 1
ATOM 915 C CA . ILE A 1 109 ? -7.063 4.530 14.585 1.00 96.94 109 ILE A CA 1
ATOM 916 C C . ILE A 1 109 ? -6.810 5.996 14.926 1.00 96.94 109 ILE A C 1
ATOM 918 O O . ILE A 1 109 ? -7.055 6.876 14.105 1.00 96.94 109 ILE A O 1
ATOM 922 N N . GLU A 1 110 ? -6.326 6.266 16.143 1.00 93.75 110 GLU A N 1
ATOM 923 C CA . GLU A 1 110 ? -6.033 7.630 16.624 1.00 93.75 110 GLU A CA 1
ATOM 924 C C . GLU A 1 110 ? -7.234 8.597 16.477 1.00 93.75 110 GLU A C 1
ATOM 926 O O . GLU A 1 110 ? -7.067 9.781 16.190 1.00 93.75 110 GLU A O 1
ATOM 931 N N . GLY A 1 111 ? -8.461 8.087 16.652 1.00 95.00 111 GLY A N 1
ATOM 932 C CA . GLY A 1 111 ? -9.702 8.863 16.538 1.00 95.00 111 GLY A CA 1
ATOM 933 C C . GLY A 1 111 ? -10.135 9.195 15.105 1.00 95.00 111 GLY A C 1
ATOM 934 O O . GLY A 1 111 ? -11.048 9.996 14.933 1.00 95.00 111 GLY A O 1
ATOM 935 N N . SER A 1 112 ? -9.489 8.612 14.090 1.00 97.88 112 SER A N 1
ATOM 936 C CA . SER A 1 112 ? -9.881 8.720 12.679 1.00 97.88 112 SER A CA 1
ATOM 937 C C . SER A 1 112 ? -10.321 7.370 12.117 1.00 97.88 112 SER A C 1
ATOM 939 O O . SER A 1 112 ? -9.825 6.319 12.523 1.00 97.88 112 SER A O 1
ATOM 941 N N . THR A 1 113 ? -11.230 7.408 11.149 1.00 98.69 113 THR A N 1
ATOM 942 C CA . THR A 1 113 ? -11.794 6.239 10.471 1.00 98.69 113 THR A CA 1
ATOM 943 C C . THR A 1 113 ? -11.116 5.975 9.126 1.00 98.69 113 THR A C 1
ATOM 945 O O . THR A 1 113 ? -10.949 6.879 8.307 1.00 98.69 113 THR A O 1
ATOM 948 N N . PHE A 1 114 ? -10.740 4.719 8.884 1.00 98.88 114 PHE A N 1
ATOM 949 C CA . PHE A 1 114 ? -10.013 4.271 7.696 1.00 98.88 114 PHE A CA 1
ATOM 950 C C . PHE A 1 114 ? -10.769 3.143 7.009 1.00 98.88 114 PHE A C 1
ATOM 952 O O . PHE A 1 114 ? -10.853 2.048 7.557 1.00 98.88 114 PHE A O 1
ATOM 959 N N . PHE A 1 115 ? -11.274 3.376 5.801 1.00 98.88 115 PHE A N 1
ATOM 960 C CA . PHE A 1 115 ? -11.758 2.301 4.939 1.00 98.88 115 PHE A CA 1
ATOM 961 C C . PHE A 1 115 ? -10.585 1.678 4.179 1.00 98.88 115 PHE A C 1
ATOM 963 O O . PHE A 1 115 ? -9.835 2.392 3.508 1.00 98.88 115 PHE A O 1
ATOM 970 N N . ALA A 1 116 ? -10.431 0.358 4.279 1.00 98.81 116 ALA A N 1
ATOM 971 C CA . ALA A 1 116 ? -9.353 -0.385 3.637 1.00 98.81 116 ALA A CA 1
ATOM 972 C C . ALA A 1 116 ? -9.899 -1.312 2.547 1.00 98.81 116 ALA A C 1
ATOM 974 O O . ALA A 1 116 ? -10.760 -2.158 2.797 1.00 98.81 116 ALA A O 1
ATOM 975 N N . MET A 1 117 ? -9.366 -1.187 1.334 1.00 98.38 117 MET A N 1
ATOM 976 C CA . MET A 1 117 ? -9.703 -2.093 0.239 1.00 98.38 117 MET A CA 1
ATOM 977 C C . MET A 1 117 ? -8.506 -2.270 -0.693 1.00 98.38 117 MET A C 1
ATOM 979 O O . MET A 1 117 ? -8.166 -1.372 -1.461 1.00 98.38 117 MET A O 1
ATOM 983 N N . GLY A 1 118 ? -7.867 -3.432 -0.606 1.00 96.62 118 GLY A N 1
ATOM 984 C CA . GLY A 1 118 ? -6.784 -3.817 -1.501 1.00 96.62 118 GLY A CA 1
ATOM 985 C C . GLY A 1 118 ? -7.257 -4.331 -2.864 1.00 96.62 118 GLY A C 1
ATOM 986 O O . GLY A 1 118 ? -8.454 -4.341 -3.166 1.00 96.62 118 GLY A O 1
ATOM 987 N N . GLY A 1 119 ? -6.291 -4.770 -3.666 1.00 95.38 119 GLY A N 1
ATOM 988 C CA . GLY A 1 119 ? -6.492 -5.371 -4.980 1.00 95.38 119 GLY A CA 1
ATOM 989 C C . GLY A 1 119 ? -6.278 -4.408 -6.150 1.00 95.38 119 GLY A C 1
ATOM 990 O O . GLY A 1 119 ? -6.533 -3.201 -6.065 1.00 95.38 119 GLY A O 1
ATOM 991 N N . ALA A 1 120 ? -5.787 -4.970 -7.251 1.00 93.19 120 ALA A N 1
ATOM 992 C CA . ALA A 1 120 ? -5.636 -4.337 -8.560 1.00 93.19 120 ALA A CA 1
ATOM 993 C C . ALA A 1 120 ? -5.379 -5.420 -9.619 1.00 93.19 120 ALA A C 1
ATOM 995 O O . ALA A 1 120 ? -4.916 -6.512 -9.289 1.00 93.19 120 ALA A O 1
ATOM 996 N N . SER A 1 121 ? -5.623 -5.129 -10.897 1.00 88.38 121 SER A N 1
ATOM 997 C CA . SER A 1 121 ? -5.135 -6.004 -11.968 1.00 88.38 121 SER A CA 1
ATOM 998 C C . SER A 1 121 ? -3.620 -5.909 -12.123 1.00 88.38 121 SER A C 1
ATOM 1000 O O . SER A 1 121 ? -3.066 -4.815 -12.243 1.00 88.38 121 SER A O 1
ATOM 1002 N N . SER A 1 122 ? -2.950 -7.059 -12.235 1.00 80.88 122 SER A N 1
ATOM 1003 C CA . SER A 1 122 ? -1.575 -7.095 -12.738 1.00 80.88 122 SER A CA 1
ATOM 1004 C C . SER A 1 122 ? -1.494 -6.516 -14.151 1.00 80.88 122 SER A C 1
ATOM 1006 O O . SER A 1 122 ? -2.245 -6.898 -15.055 1.00 80.88 122 SER A O 1
ATOM 1008 N N . HIS A 1 123 ? -0.562 -5.585 -14.347 1.00 74.81 123 HIS A N 1
ATOM 1009 C CA . HIS A 1 123 ? -0.320 -4.936 -15.636 1.00 74.81 123 HIS A CA 1
ATOM 1010 C C . HIS A 1 123 ? 0.986 -5.401 -16.303 1.00 74.81 123 HIS A C 1
ATOM 1012 O O . HIS A 1 123 ? 1.173 -5.166 -17.498 1.00 74.81 123 HIS A O 1
ATOM 1018 N N . ASP A 1 124 ? 1.834 -6.087 -15.545 1.00 64.25 124 ASP A N 1
ATOM 1019 C CA . ASP A 1 124 ? 3.180 -6.556 -15.876 1.00 64.25 124 ASP A CA 1
ATOM 1020 C C . ASP A 1 124 ? 3.277 -8.087 -16.014 1.00 64.25 124 ASP A C 1
ATOM 1022 O O . ASP A 1 124 ? 4.238 -8.590 -16.587 1.00 64.25 124 ASP A O 1
ATOM 1026 N N . ARG A 1 125 ? 2.281 -8.834 -15.521 1.00 68.12 125 ARG A N 1
ATOM 1027 C CA . ARG A 1 125 ? 2.277 -10.305 -15.494 1.00 68.12 125 ARG A CA 1
ATOM 1028 C C . ARG A 1 125 ? 0.874 -10.900 -15.585 1.00 68.12 125 ARG A C 1
ATOM 1030 O O . ARG A 1 125 ? -0.133 -10.206 -15.442 1.00 68.12 125 ARG A O 1
ATOM 1037 N N . GLY A 1 126 ? 0.817 -12.218 -15.745 1.00 64.06 126 GLY A N 1
ATOM 1038 C CA . GLY A 1 126 ? -0.426 -12.986 -15.735 1.00 64.06 126 GLY A CA 1
ATOM 1039 C C . GLY A 1 126 ? -1.026 -13.234 -17.125 1.00 64.06 126 GLY A C 1
ATOM 1040 O O . GLY A 1 126 ? -0.588 -12.658 -18.126 1.00 64.06 126 GLY A O 1
ATOM 1041 N N . PRO A 1 127 ? -2.080 -14.071 -17.207 1.00 60.31 127 PRO A N 1
ATOM 1042 C CA . PRO A 1 127 ? -2.664 -14.495 -18.483 1.00 60.31 127 PRO A CA 1
ATOM 1043 C C . PRO A 1 127 ? -3.171 -13.329 -19.338 1.00 60.31 127 PRO A C 1
ATOM 1045 O O . PRO A 1 127 ? -3.080 -13.369 -20.563 1.00 60.31 127 PRO A O 1
ATOM 1048 N N . ALA A 1 128 ? -3.663 -12.263 -18.696 1.00 59.56 128 ALA A N 1
ATOM 1049 C CA . ALA A 1 128 ? -4.142 -11.054 -19.364 1.00 59.56 128 ALA A CA 1
ATOM 1050 C C . ALA A 1 128 ? -3.038 -10.296 -20.128 1.00 59.56 128 ALA A C 1
ATOM 1052 O O . ALA A 1 128 ? -3.347 -9.477 -20.993 1.00 59.56 128 ALA A O 1
ATOM 1053 N N . LYS A 1 129 ? -1.762 -10.575 -19.834 1.00 63.97 129 LYS A N 1
ATOM 1054 C CA . LYS A 1 129 ? -0.590 -10.006 -20.515 1.00 63.97 129 LYS A CA 1
ATOM 1055 C C . LYS A 1 129 ? 0.118 -10.991 -21.436 1.00 63.97 129 LYS A C 1
ATOM 1057 O O . LYS A 1 129 ? 1.137 -10.647 -22.019 1.00 63.97 129 LYS A O 1
ATOM 1062 N N . GLY A 1 130 ? -0.437 -12.192 -21.603 1.00 59.03 130 GLY A N 1
ATOM 1063 C CA . GLY A 1 130 ? 0.192 -13.244 -22.397 1.00 59.03 130 GLY A CA 1
ATOM 1064 C C . GLY A 1 130 ? 1.456 -13.811 -21.751 1.00 59.03 130 GLY A C 1
ATOM 1065 O O . GLY A 1 130 ? 2.218 -14.488 -22.433 1.00 59.03 130 GLY A O 1
ATOM 1066 N N . ASP A 1 131 ? 1.674 -13.551 -20.457 1.00 63.00 131 ASP A N 1
ATOM 1067 C CA . ASP A 1 131 ? 2.786 -14.116 -19.703 1.00 63.00 131 ASP A CA 1
ATOM 1068 C C . ASP A 1 131 ? 2.553 -15.623 -19.521 1.00 63.00 131 ASP A C 1
ATOM 1070 O O . ASP A 1 131 ? 1.725 -16.058 -18.714 1.00 63.00 131 ASP A O 1
ATOM 1074 N N . THR A 1 132 ? 3.259 -16.424 -20.318 1.00 58.69 132 THR A N 1
ATOM 1075 C CA . THR A 1 132 ? 3.202 -17.889 -20.266 1.00 58.69 132 THR A CA 1
ATOM 1076 C C . THR A 1 132 ? 3.947 -18.472 -19.066 1.00 58.69 132 THR A C 1
ATOM 1078 O O . THR A 1 132 ? 3.727 -19.639 -18.734 1.00 58.69 132 THR A O 1
ATOM 1081 N N . ASP A 1 133 ? 4.789 -17.672 -18.405 1.00 57.28 133 ASP A N 1
ATOM 1082 C CA . ASP A 1 133 ? 5.563 -18.048 -17.219 1.00 57.28 133 ASP A CA 1
ATOM 1083 C C . ASP A 1 133 ? 4.838 -17.678 -15.912 1.00 57.28 133 ASP A C 1
ATOM 1085 O O . ASP A 1 133 ? 5.181 -18.182 -14.832 1.00 57.28 133 ASP A O 1
ATOM 1089 N N . ALA A 1 134 ? 3.785 -16.856 -15.985 1.00 61.69 134 ALA A N 1
ATOM 1090 C CA . ALA A 1 134 ? 2.835 -16.662 -14.898 1.00 61.69 134 ALA A CA 1
ATOM 1091 C C . ALA A 1 134 ? 2.081 -17.965 -14.607 1.00 61.69 134 ALA A C 1
ATOM 1093 O O . ALA A 1 134 ? 1.062 -18.306 -15.212 1.00 61.69 134 ALA A O 1
ATOM 1094 N N . VAL A 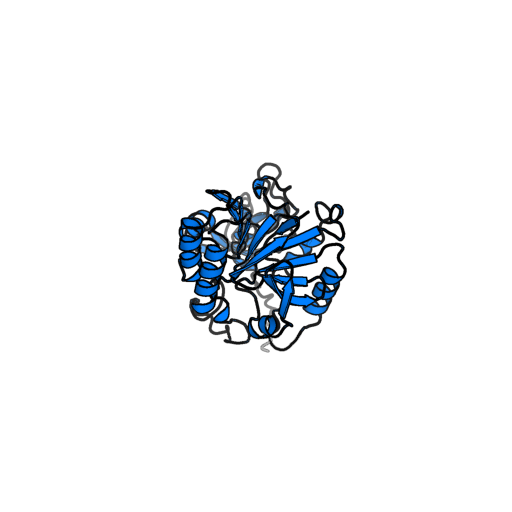1 135 ? 2.564 -18.704 -13.614 1.00 67.88 135 VAL A N 1
ATOM 1095 C CA . VAL A 1 135 ? 1.918 -19.923 -13.152 1.00 67.88 135 VAL A CA 1
ATOM 1096 C C . VAL A 1 135 ? 0.922 -19.556 -12.062 1.00 67.88 135 VAL A C 1
ATOM 1098 O O . VAL A 1 135 ? 1.316 -19.138 -10.965 1.00 67.88 135 VAL A O 1
ATOM 1101 N N . ILE A 1 136 ? -0.364 -19.769 -12.356 1.00 75.94 136 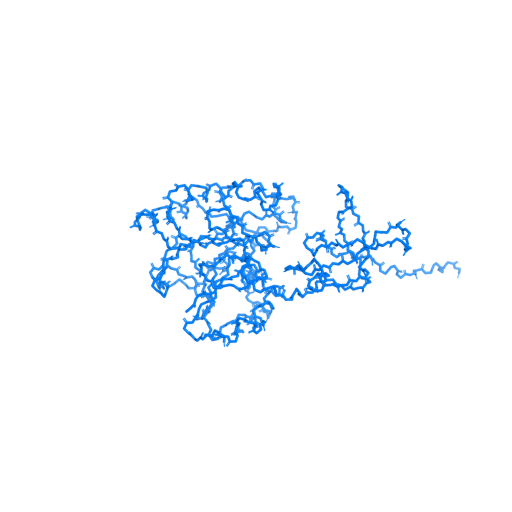ILE A N 1
ATOM 1102 C CA . ILE A 1 136 ? -1.461 -19.656 -11.386 1.00 75.94 136 ILE A CA 1
ATOM 1103 C C . ILE A 1 136 ? -1.075 -20.417 -10.113 1.00 75.94 136 ILE A C 1
ATOM 1105 O O . ILE A 1 136 ? -0.713 -21.598 -10.159 1.00 75.94 136 ILE A O 1
ATOM 1109 N N . GLY A 1 137 ? -1.126 -19.734 -8.971 1.00 70.06 137 GLY A N 1
ATOM 1110 C CA . GLY A 1 137 ? -0.786 -20.330 -7.680 1.00 70.06 137 GLY A CA 1
ATOM 1111 C C . GLY A 1 137 ? 0.701 -20.277 -7.310 1.00 70.06 137 GLY A C 1
ATOM 1112 O O . GLY A 1 137 ? 1.061 -20.761 -6.235 1.00 70.06 137 GLY A O 1
ATOM 1113 N N . LYS A 1 138 ? 1.571 -19.721 -8.167 1.00 70.56 138 LYS A N 1
ATOM 1114 C CA . LYS A 1 138 ? 3.015 -19.576 -7.895 1.00 70.56 138 LYS A CA 1
ATOM 1115 C C . LYS A 1 138 ? 3.556 -18.167 -8.118 1.00 70.56 138 LYS A C 1
ATOM 1117 O O . LYS A 1 138 ? 4.344 -17.713 -7.292 1.00 70.56 138 LYS A O 1
ATOM 1122 N N . SER A 1 139 ? 3.209 -17.536 -9.238 1.00 73.56 139 SER A N 1
ATOM 1123 C CA . SER A 1 139 ? 3.704 -16.205 -9.635 1.00 73.56 139 SER A CA 1
ATOM 1124 C C . SER A 1 139 ? 2.589 -15.224 -10.002 1.00 73.56 139 SER A C 1
ATOM 1126 O O . SER A 1 139 ? 2.876 -14.054 -10.2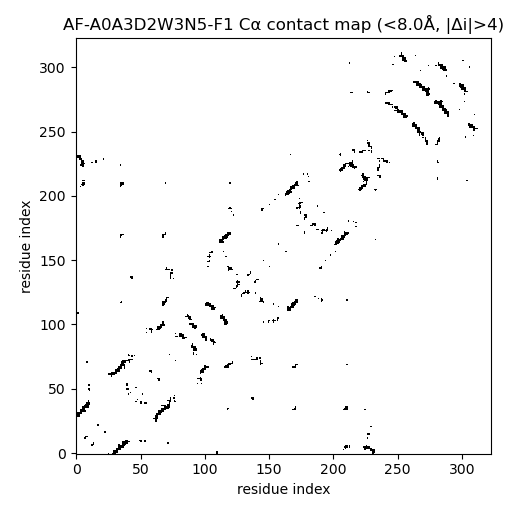32 1.00 73.56 139 SER A O 1
ATOM 1128 N N . TRP A 1 140 ? 1.334 -15.682 -10.018 1.00 86.25 140 TRP A N 1
ATOM 1129 C CA . TRP A 1 140 ? 0.141 -14.865 -10.224 1.00 86.25 140 TRP A CA 1
ATOM 1130 C C . TRP A 1 140 ? -1.086 -15.536 -9.584 1.00 86.25 140 TRP A C 1
ATOM 1132 O O . TRP A 1 140 ? -1.156 -16.774 -9.527 1.00 86.25 140 TRP A O 1
ATOM 1142 N N . TRP A 1 141 ? -2.049 -14.736 -9.117 1.00 87.44 141 TRP A N 1
ATOM 1143 C CA . TRP A 1 141 ? -3.267 -15.207 -8.446 1.00 87.44 141 TRP A CA 1
ATOM 1144 C C . TRP A 1 141 ? -4.508 -14.439 -8.917 1.00 87.44 141 TRP A C 1
ATOM 1146 O O . TRP A 1 141 ? -4.487 -13.211 -8.902 1.00 87.44 141 TRP A O 1
ATOM 1156 N N . PRO A 1 142 ? -5.617 -15.116 -9.276 1.00 87.94 142 PRO A N 1
ATOM 1157 C CA . PRO A 1 142 ? -6.867 -14.427 -9.606 1.00 87.94 142 PRO A CA 1
ATOM 1158 C C . PRO A 1 142 ? -7.428 -13.604 -8.436 1.00 87.94 142 PRO A C 1
ATOM 1160 O O . PRO A 1 142 ? -8.166 -12.651 -8.664 1.00 87.94 142 PRO A O 1
ATOM 1163 N N . GLU A 1 143 ? -7.049 -13.934 -7.199 1.00 92.62 143 GLU A N 1
ATOM 1164 C CA . GLU A 1 143 ? -7.416 -13.211 -5.978 1.00 92.62 143 GLU A CA 1
ATOM 1165 C C . GLU A 1 143 ? -6.824 -11.786 -5.883 1.00 92.62 143 GLU A C 1
ATOM 1167 O O . GLU A 1 143 ? -7.248 -11.009 -5.022 1.00 92.62 143 GLU A O 1
ATOM 1172 N N . GLU A 1 144 ? -5.913 -11.402 -6.792 1.00 92.88 144 GLU A N 1
ATOM 1173 C CA . GLU A 1 144 ? -5.510 -9.999 -7.013 1.00 92.88 144 GLU A CA 1
ATOM 1174 C C . GLU A 1 144 ? -6.734 -9.096 -7.258 1.00 92.88 144 GLU A C 1
ATOM 1176 O O . GLU A 1 144 ? -6.752 -7.939 -6.835 1.00 92.88 144 GLU A O 1
ATOM 1181 N N . ILE A 1 145 ? -7.795 -9.654 -7.853 1.00 94.62 145 ILE A N 1
ATOM 1182 C CA . ILE A 1 145 ? -9.098 -9.010 -8.026 1.00 94.62 145 ILE A CA 1
ATOM 1183 C C . ILE A 1 145 ? -10.028 -9.429 -6.879 1.00 94.62 145 ILE A C 1
ATOM 1185 O O . ILE A 1 145 ? -10.340 -10.618 -6.758 1.00 94.62 145 ILE A O 1
ATOM 1189 N N . PRO A 1 146 ? -10.528 -8.486 -6.057 1.00 96.25 146 PRO A N 1
ATOM 1190 C CA . PRO A 1 146 ? -11.564 -8.770 -5.075 1.00 96.25 146 PRO A CA 1
ATOM 1191 C C . PRO A 1 146 ? -12.792 -9.444 -5.692 1.00 96.25 146 PRO A C 1
ATOM 1193 O O . PRO A 1 146 ? -13.272 -9.083 -6.773 1.00 96.25 146 PRO A O 1
ATOM 1196 N N . SER A 1 147 ? -13.316 -10.427 -4.972 1.00 96.94 147 SER A N 1
ATOM 1197 C CA . SER A 1 147 ? -14.556 -11.126 -5.308 1.00 96.94 147 SER A CA 1
ATOM 1198 C C . SER A 1 147 ? -15.778 -10.206 -5.203 1.00 96.94 147 SER A C 1
ATOM 1200 O O . SER A 1 147 ? -15.748 -9.163 -4.541 1.00 96.94 147 SER A O 1
ATOM 1202 N N . ASP A 1 148 ? -16.883 -10.594 -5.849 1.00 97.06 148 ASP A N 1
ATOM 1203 C CA . ASP A 1 148 ? -18.147 -9.855 -5.721 1.00 97.06 148 ASP A CA 1
ATOM 1204 C C . ASP A 1 148 ? -18.629 -9.816 -4.271 1.00 97.06 148 ASP A C 1
ATOM 1206 O O . ASP A 1 148 ? -19.125 -8.787 -3.815 1.00 97.06 148 ASP A O 1
ATOM 1210 N N . GLU A 1 149 ? -18.421 -10.901 -3.527 1.00 98.12 149 GLU A N 1
ATOM 1211 C CA . GLU A 1 149 ? -18.769 -10.998 -2.116 1.00 98.12 149 GLU A CA 1
ATOM 1212 C C . GLU A 1 149 ? -17.966 -10.011 -1.257 1.00 98.12 149 GLU A C 1
ATOM 1214 O O . GLU A 1 149 ? -18.540 -9.362 -0.382 1.00 98.12 149 GLU A O 1
ATOM 1219 N N . GLU A 1 150 ? -16.662 -9.851 -1.511 1.00 98.31 150 GLU A N 1
ATOM 1220 C CA . GLU A 1 150 ? -15.816 -8.870 -0.812 1.00 98.31 150 GLU A CA 1
ATOM 1221 C C . GLU A 1 150 ? -16.238 -7.430 -1.127 1.00 98.31 150 GLU A C 1
ATOM 1223 O O . GLU A 1 150 ? -16.337 -6.597 -0.223 1.00 98.31 150 GLU A O 1
ATOM 1228 N N . MET A 1 151 ? -16.542 -7.132 -2.393 1.00 98.56 151 MET A N 1
ATOM 1229 C CA . MET A 1 151 ? -17.016 -5.807 -2.805 1.00 98.56 151 MET A CA 1
ATOM 1230 C C . MET A 1 151 ? -18.408 -5.491 -2.245 1.00 98.56 151 MET A C 1
ATOM 1232 O O . MET A 1 151 ? -18.657 -4.376 -1.782 1.00 98.56 151 MET A O 1
ATOM 1236 N N . GLU A 1 152 ? -19.327 -6.456 -2.234 1.00 98.50 152 GLU A N 1
ATOM 1237 C CA . GLU A 1 152 ? -20.648 -6.283 -1.628 1.00 98.50 152 GLU A CA 1
ATOM 1238 C C . GLU A 1 152 ? -20.544 -6.113 -0.106 1.00 98.50 152 GLU A C 1
ATOM 1240 O O . GLU A 1 152 ? -21.215 -5.250 0.469 1.00 98.50 152 GLU A O 1
ATOM 1245 N N . TYR A 1 153 ? -19.678 -6.892 0.549 1.00 98.62 153 TYR A N 1
ATOM 1246 C CA . TYR A 1 153 ? -19.371 -6.738 1.970 1.00 98.62 153 TYR A CA 1
ATOM 1247 C C . TYR A 1 153 ? -18.859 -5.328 2.280 1.00 98.62 153 TYR A C 1
ATOM 1249 O O . TYR A 1 153 ? -19.386 -4.675 3.183 1.00 98.62 153 TYR A O 1
ATOM 1257 N N . ALA A 1 154 ? -17.905 -4.828 1.491 1.00 98.62 154 ALA A N 1
ATOM 1258 C CA . ALA A 1 154 ? -17.348 -3.490 1.638 1.00 98.62 154 ALA A CA 1
ATOM 1259 C C . ALA A 1 154 ? -18.423 -2.394 1.530 1.00 98.62 154 ALA A C 1
ATOM 1261 O O . ALA A 1 154 ? -18.491 -1.507 2.382 1.00 98.62 154 ALA A O 1
ATOM 1262 N N . LEU A 1 155 ? -19.318 -2.481 0.537 1.00 98.75 155 LEU A N 1
ATOM 1263 C CA . LEU A 1 155 ? -20.422 -1.523 0.377 1.00 98.75 155 LEU A CA 1
ATOM 1264 C C . LEU A 1 155 ? -21.395 -1.559 1.555 1.00 98.75 155 LEU A C 1
ATOM 1266 O O . LEU A 1 155 ? -21.790 -0.506 2.049 1.00 98.75 155 LEU A O 1
ATOM 1270 N N . LYS A 1 156 ? -21.756 -2.753 2.040 1.00 98.56 156 LYS A N 1
ATOM 1271 C CA . LYS A 1 156 ? -22.610 -2.898 3.231 1.00 98.56 156 LYS A CA 1
ATOM 1272 C C . LYS A 1 156 ? -21.938 -2.322 4.472 1.00 98.56 156 LYS A C 1
ATOM 1274 O O . LYS A 1 156 ? -22.619 -1.759 5.327 1.00 98.56 156 LYS A O 1
ATOM 1279 N N . ASN A 1 157 ? -20.621 -2.473 4.602 1.00 98.19 157 ASN A N 1
ATOM 1280 C CA . ASN A 1 157 ? -19.890 -1.930 5.740 1.00 98.19 157 ASN A CA 1
ATOM 1281 C C . ASN A 1 157 ? -19.837 -0.396 5.687 1.00 98.19 157 ASN A C 1
ATOM 1283 O O . ASN A 1 157 ? -20.145 0.257 6.681 1.00 98.19 157 ASN A O 1
ATOM 1287 N N . LEU A 1 158 ? -19.564 0.182 4.514 1.00 98.69 158 LEU A N 1
ATOM 1288 C CA . LEU A 1 158 ? -19.643 1.629 4.279 1.00 98.69 158 LEU A CA 1
ATOM 1289 C C . LEU A 1 158 ? -21.047 2.182 4.563 1.00 98.69 158 LEU A C 1
ATOM 1291 O O . LEU A 1 158 ? -21.177 3.192 5.256 1.00 98.69 158 LEU A O 1
ATOM 1295 N N . GLU A 1 159 ? -22.101 1.497 4.113 1.00 98.56 159 GLU A N 1
ATOM 1296 C CA . GLU A 1 159 ? -23.491 1.901 4.349 1.00 98.56 159 GLU A CA 1
ATOM 1297 C C . GLU A 1 159 ? -23.831 1.939 5.846 1.00 98.56 159 GLU A C 1
ATOM 1299 O O . GLU A 1 159 ? -24.413 2.917 6.322 1.00 98.56 159 GLU A O 1
ATOM 1304 N N . LYS A 1 160 ? -23.403 0.929 6.618 1.00 97.75 160 LYS A N 1
ATOM 1305 C CA . LYS A 1 160 ? -23.567 0.900 8.086 1.00 97.75 160 LYS A CA 1
ATOM 1306 C C . LYS A 1 160 ? -22.879 2.073 8.789 1.00 97.75 160 LYS A C 1
ATOM 1308 O O . LYS A 1 160 ? -23.351 2.499 9.839 1.00 97.75 160 LYS A O 1
ATOM 1313 N N . HIS A 1 161 ? -21.814 2.610 8.199 1.00 97.19 161 HIS A N 1
ATOM 1314 C CA . HIS A 1 161 ? -21.095 3.793 8.680 1.00 97.19 161 HIS A CA 1
ATOM 1315 C C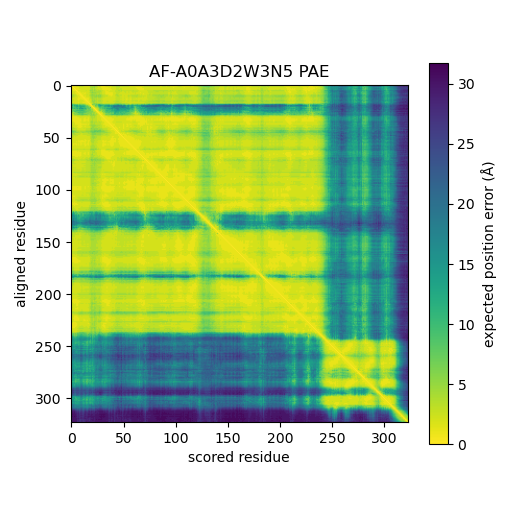 . HIS A 1 161 ? -21.604 5.094 8.032 1.00 97.19 161 HIS A C 1
ATOM 1317 O O . HIS A 1 161 ? -20.937 6.127 8.055 1.00 97.19 16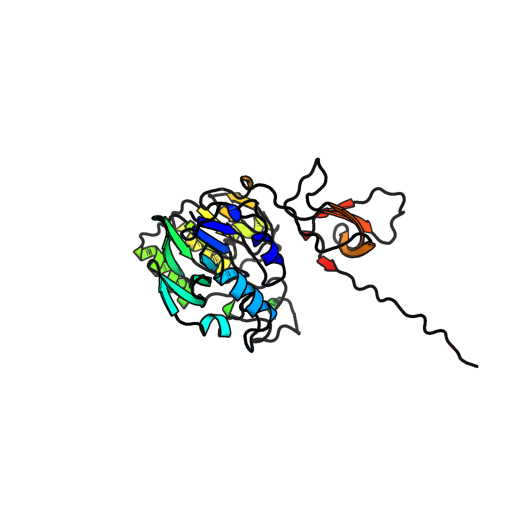1 HIS A O 1
ATOM 1323 N N . GLY A 1 162 ? -22.800 5.069 7.433 1.00 98.38 162 GLY A N 1
ATOM 1324 C CA . GLY A 1 162 ? -23.428 6.242 6.829 1.00 98.38 162 GLY A CA 1
ATOM 1325 C C . GLY A 1 162 ? -22.706 6.756 5.583 1.00 98.38 162 GLY A C 1
ATOM 1326 O O . GLY A 1 162 ? -22.829 7.939 5.260 1.00 98.38 162 GLY A O 1
ATOM 1327 N N . ASN A 1 163 ? -21.945 5.893 4.900 1.00 98.62 163 ASN A N 1
ATOM 1328 C CA . ASN A 1 163 ? -21.096 6.226 3.753 1.00 98.62 163 ASN A CA 1
ATOM 1329 C C . ASN A 1 163 ? -20.164 7.416 4.033 1.00 98.62 163 ASN A C 1
ATOM 1331 O O . ASN A 1 163 ? -19.967 8.290 3.183 1.00 98.62 163 ASN A O 1
ATOM 1335 N N . LYS A 1 164 ? -19.604 7.469 5.244 1.00 98.62 164 LYS A N 1
ATOM 1336 C CA . LYS A 1 164 ? -18.632 8.481 5.646 1.00 98.62 164 LYS A CA 1
ATOM 1337 C C . LYS A 1 164 ? -17.466 7.825 6.379 1.00 98.62 164 LYS A C 1
ATOM 1339 O O . LYS A 1 164 ? -17.682 7.094 7.338 1.00 98.62 164 LYS A O 1
ATOM 1344 N N . VAL A 1 165 ? -16.255 8.139 5.942 1.00 98.75 165 VAL A N 1
ATOM 1345 C CA . VAL A 1 165 ? -14.994 7.799 6.617 1.00 98.75 165 VAL A CA 1
ATOM 1346 C C . VAL A 1 165 ? -14.046 8.986 6.506 1.00 98.75 165 VAL A C 1
ATOM 1348 O O . VAL A 1 165 ? -14.277 9.857 5.675 1.00 98.75 165 VAL A O 1
ATOM 1351 N N . ASP A 1 166 ? -12.992 9.053 7.305 1.00 98.75 166 ASP A N 1
ATOM 1352 C CA . ASP A 1 166 ? -12.018 10.143 7.191 1.00 98.75 166 ASP A CA 1
ATOM 1353 C C . ASP A 1 166 ? -11.034 9.843 6.055 1.00 98.75 166 ASP A C 1
ATOM 1355 O O . ASP A 1 166 ? -10.801 10.682 5.181 1.00 98.75 166 ASP A O 1
ATOM 1359 N N . TYR A 1 167 ? -10.550 8.600 5.992 1.00 98.81 167 TYR A N 1
ATOM 1360 C CA . TYR A 1 167 ? -9.547 8.175 5.022 1.00 98.81 167 TYR A CA 1
ATOM 1361 C C . TYR A 1 167 ? -9.944 6.908 4.266 1.00 98.81 167 TYR A C 1
ATOM 1363 O O . TYR A 1 167 ? -10.482 5.960 4.838 1.00 98.81 167 TYR A O 1
ATOM 1371 N N . ILE A 1 168 ? -9.626 6.873 2.973 1.00 98.88 168 ILE A N 1
ATOM 1372 C CA . ILE A 1 168 ? -9.734 5.679 2.127 1.00 98.88 168 ILE A CA 1
ATOM 1373 C C . ILE A 1 168 ? -8.328 5.235 1.723 1.00 98.88 168 ILE A C 1
ATOM 1375 O O . ILE A 1 168 ? -7.551 6.034 1.200 1.00 98.88 168 ILE A O 1
ATOM 1379 N N . ILE A 1 169 ? -8.000 3.968 1.970 1.00 98.81 169 ILE A N 1
ATOM 1380 C CA . ILE A 1 169 ? -6.716 3.368 1.605 1.00 98.81 169 ILE A CA 1
ATOM 1381 C C . ILE A 1 169 ? -6.961 2.241 0.606 1.00 98.81 169 ILE A C 1
ATOM 1383 O O . ILE A 1 169 ? -7.596 1.236 0.938 1.00 98.81 169 ILE A O 1
ATOM 1387 N N . THR A 1 170 ? -6.424 2.399 -0.600 1.00 98.69 170 THR A N 1
ATOM 1388 C CA . THR A 1 170 ? -6.502 1.391 -1.662 1.00 98.69 170 THR A CA 1
ATOM 1389 C C . THR A 1 170 ? -5.143 1.146 -2.297 1.00 98.69 170 THR A C 1
ATOM 1391 O O . THR A 1 170 ? -4.174 1.853 -2.011 1.00 98.69 170 THR A O 1
ATOM 1394 N N . HIS A 1 171 ? -5.055 0.125 -3.149 1.00 97.94 171 HIS A N 1
ATOM 1395 C CA . HIS A 1 171 ? -3.873 -0.067 -3.980 1.00 97.94 171 HIS A CA 1
ATOM 1396 C C . HIS A 1 171 ? -3.993 0.661 -5.324 1.00 97.94 171 HIS A C 1
ATOM 1398 O O . HIS A 1 171 ? -3.132 1.485 -5.629 1.00 97.94 171 HIS A O 1
ATOM 1404 N N . CYS A 1 172 ? -5.082 0.459 -6.075 1.00 96.19 172 CYS A N 1
ATOM 1405 C CA . CYS A 1 172 ? -5.368 1.204 -7.307 1.00 96.19 172 CYS A CA 1
ATOM 1406 C C . CYS A 1 172 ? -6.415 2.321 -7.112 1.00 96.19 172 CYS A C 1
ATOM 1408 O O . CYS A 1 172 ? -7.028 2.470 -6.052 1.00 96.19 172 CYS A O 1
ATOM 1410 N N . LEU A 1 173 ? -6.589 3.136 -8.155 1.00 96.75 173 LEU A N 1
ATOM 1411 C CA . LEU A 1 173 ? -7.458 4.315 -8.187 1.00 96.75 173 LEU A CA 1
ATOM 1412 C C . LEU A 1 173 ? -8.769 3.962 -8.904 1.00 96.75 173 LEU A C 1
ATOM 1414 O O . LEU A 1 173 ? -8.794 3.020 -9.699 1.00 96.75 173 LEU A O 1
ATOM 1418 N N . PRO A 1 174 ? -9.834 4.762 -8.721 1.00 96.88 174 PRO A N 1
ATOM 1419 C CA . PRO A 1 174 ? -11.003 4.676 -9.587 1.00 96.88 174 PRO A CA 1
ATOM 1420 C C . PRO A 1 174 ? -10.647 4.916 -11.064 1.00 96.88 174 PRO A C 1
ATOM 1422 O O . PRO A 1 174 ? -9.728 5.688 -11.369 1.00 96.88 174 PRO A O 1
ATOM 1425 N N . THR A 1 175 ? -11.381 4.268 -11.976 1.00 94.12 175 THR A N 1
ATOM 1426 C CA . THR A 1 175 ? -11.127 4.236 -13.429 1.00 94.12 175 THR A CA 1
ATOM 1427 C C . THR A 1 175 ? -10.745 5.590 -14.039 1.00 94.12 175 THR A C 1
ATOM 1429 O O . THR A 1 175 ? -9.725 5.702 -14.721 1.00 94.12 175 THR A O 1
ATOM 1432 N N . MET A 1 176 ? -11.534 6.634 -13.786 1.00 91.94 176 MET A N 1
ATOM 1433 C CA . MET A 1 176 ? -11.337 7.984 -14.314 1.00 91.94 176 MET A CA 1
ATOM 1434 C C . MET A 1 176 ? -9.965 8.543 -13.928 1.00 91.94 176 MET A C 1
ATOM 1436 O O . MET A 1 176 ? -9.316 9.211 -14.734 1.00 91.94 176 MET A O 1
ATOM 1440 N N . TYR A 1 177 ? -9.505 8.268 -12.708 1.00 92.69 177 TYR A N 1
ATOM 1441 C CA . TYR A 1 177 ? -8.253 8.810 -12.188 1.00 92.69 177 TYR A CA 1
ATOM 1442 C C . TYR A 1 177 ? -7.025 8.059 -12.695 1.00 92.69 177 TYR A C 1
ATOM 1444 O O . TYR A 1 177 ? -5.981 8.687 -12.871 1.00 92.69 177 TYR A O 1
ATOM 1452 N N . GLN A 1 178 ? -7.146 6.771 -13.032 1.00 89.94 178 GLN A N 1
ATOM 1453 C CA . GLN A 1 178 ? -6.053 6.010 -13.656 1.00 89.94 178 GLN A CA 1
ATOM 1454 C C . GLN A 1 178 ? -5.582 6.668 -14.963 1.00 89.94 178 GLN A C 1
ATOM 1456 O O . GLN A 1 178 ? -4.381 6.835 -15.201 1.00 89.94 178 GLN A O 1
ATOM 1461 N N . GLY A 1 179 ? -6.540 7.123 -15.782 1.00 81.25 179 GLY A N 1
ATOM 1462 C CA . GLY A 1 179 ? -6.273 7.812 -17.045 1.00 81.25 179 GLY A CA 1
ATOM 1463 C C . GLY A 1 179 ? -5.450 9.093 -16.879 1.00 81.25 179 GLY A C 1
ATOM 1464 O O . GLY A 1 179 ? -4.586 9.373 -17.707 1.00 81.25 179 GLY A O 1
ATOM 1465 N N . PHE A 1 180 ? -5.650 9.834 -15.783 1.00 82.31 180 PHE A N 1
ATOM 1466 C CA . PHE A 1 180 ? -4.876 11.045 -15.490 1.00 82.31 180 PHE A CA 1
ATOM 1467 C C . PHE A 1 180 ? -3.439 10.753 -15.046 1.00 82.31 180 PHE A C 1
ATOM 1469 O O . PHE A 1 180 ? -2.549 11.556 -15.322 1.00 82.31 180 PHE A O 1
ATOM 1476 N N . VAL A 1 181 ? -3.202 9.629 -14.365 1.00 82.81 181 VAL A N 1
ATOM 1477 C CA . VAL A 1 181 ? -1.891 9.319 -13.773 1.00 82.81 181 VAL A CA 1
ATOM 1478 C C . VAL A 1 181 ? -0.946 8.664 -14.782 1.00 82.81 181 VAL A C 1
ATOM 1480 O O . VAL A 1 181 ? 0.232 9.015 -14.830 1.00 82.81 181 VAL A O 1
ATOM 1483 N N . LYS A 1 182 ? -1.444 7.747 -15.621 1.00 78.75 182 LYS A N 1
ATOM 1484 C CA . LYS A 1 182 ? -0.614 6.960 -16.557 1.00 78.75 182 LYS A CA 1
ATOM 1485 C C . LYS A 1 182 ? -1.128 6.956 -17.999 1.00 78.75 182 LYS A C 1
ATOM 1487 O O . LYS A 1 182 ? -0.839 6.032 -18.749 1.00 78.75 182 LYS A O 1
ATOM 1492 N N . GLN A 1 183 ? -1.897 7.974 -18.396 1.00 71.69 183 GLN A N 1
ATOM 1493 C CA . GLN A 1 183 ? -2.336 8.199 -19.786 1.00 71.69 183 GLN A CA 1
ATOM 1494 C C . GLN A 1 183 ? -2.988 6.969 -20.455 1.00 71.69 183 GLN A C 1
ATOM 1496 O O . GLN A 1 183 ? -2.815 6.733 -21.645 1.00 71.69 183 GLN A O 1
ATOM 1501 N N . GLY A 1 184 ? -3.735 6.164 -19.691 1.00 65.31 184 GLY A N 1
ATOM 1502 C CA . GLY A 1 184 ? -4.444 4.992 -20.220 1.00 65.31 184 GLY A CA 1
ATOM 1503 C C . GLY A 1 184 ? -3.625 3.698 -20.313 1.00 65.31 184 GLY A C 1
ATOM 1504 O O . GLY A 1 184 ? -4.135 2.715 -20.840 1.00 65.31 184 GLY A O 1
ATOM 1505 N N . GLN A 1 185 ? -2.405 3.647 -19.761 1.00 72.94 185 GLN A N 1
ATOM 1506 C CA . GLN A 1 185 ? -1.630 2.394 -19.638 1.00 72.94 185 GLN A CA 1
ATOM 1507 C C . GLN A 1 185 ? -2.286 1.361 -18.698 1.00 72.94 185 GLN A C 1
ATOM 1509 O O . GLN A 1 185 ? -1.946 0.179 -18.738 1.00 72.94 185 GLN A O 1
ATOM 1514 N N . PHE A 1 186 ? -3.237 1.807 -17.875 1.00 81.62 186 PHE A N 1
ATOM 1515 C CA . PHE A 1 186 ? -3.986 0.998 -16.920 1.00 81.62 186 PHE A CA 1
ATOM 1516 C C . PHE A 1 186 ? -5.448 0.961 -17.382 1.00 81.62 186 PHE A C 1
ATOM 1518 O O . PHE A 1 186 ? -6.158 1.959 -17.215 1.00 81.62 186 PHE A O 1
ATOM 1525 N N . PRO A 1 187 ? -5.884 -0.122 -18.054 1.00 83.62 187 PRO A N 1
ATOM 1526 C CA . PRO A 1 187 ? -7.250 -0.223 -18.540 1.00 83.62 187 PRO A CA 1
ATOM 1527 C C . PRO A 1 187 ? -8.240 -0.339 -17.369 1.00 83.62 187 PRO A C 1
ATOM 1529 O O . PRO A 1 187 ? -7.873 -0.845 -16.307 1.00 83.62 187 PRO A O 1
ATOM 1532 N N . PRO A 1 188 ? -9.500 0.090 -17.557 1.00 89.75 188 PRO A N 1
ATOM 1533 C CA . PRO A 1 188 ? -10.551 -0.139 -16.575 1.00 89.75 188 PRO A CA 1
ATOM 1534 C C . PRO A 1 188 ? -10.722 -1.631 -16.276 1.00 89.75 188 PRO A C 1
ATOM 1536 O O . PRO A 1 188 ? -10.730 -2.457 -17.194 1.00 89.75 188 PRO A O 1
ATOM 1539 N N . ASP A 1 189 ? -10.925 -1.960 -15.007 1.00 91.12 189 ASP A N 1
ATOM 1540 C CA . ASP A 1 189 ? -11.253 -3.305 -14.554 1.00 91.12 189 ASP A CA 1
ATOM 1541 C C . ASP A 1 189 ? -12.371 -3.279 -13.500 1.00 91.12 189 ASP A C 1
ATOM 1543 O O . ASP A 1 189 ? -12.923 -2.238 -13.140 1.00 91.12 189 ASP A O 1
ATOM 1547 N N . LYS A 1 190 ? -12.728 -4.459 -12.993 1.00 93.75 190 LYS A N 1
ATOM 1548 C CA . LYS A 1 190 ? -13.796 -4.609 -12.002 1.00 93.75 190 LYS A CA 1
ATOM 1549 C C . LYS A 1 190 ? -13.524 -3.840 -10.699 1.00 93.75 190 LYS A C 1
ATOM 1551 O O . LYS A 1 190 ? -14.464 -3.344 -10.083 1.00 93.75 190 LYS A O 1
ATOM 1556 N N . VAL A 1 191 ? -12.262 -3.745 -10.285 1.00 95.88 191 VAL A N 1
ATOM 1557 C CA . VAL A 1 191 ? -11.826 -3.099 -9.040 1.00 95.88 191 VAL A CA 1
ATOM 1558 C C . VAL A 1 191 ? -11.843 -1.584 -9.197 1.00 95.88 191 VAL A C 1
ATOM 1560 O O . VAL A 1 191 ? -12.386 -0.878 -8.347 1.00 95.88 191 VAL A O 1
ATOM 1563 N N . SER A 1 192 ? -11.323 -1.070 -10.310 1.00 95.62 192 SER A N 1
ATOM 1564 C CA . SER A 1 192 ? -11.323 0.365 -10.585 1.00 95.62 192 SER A CA 1
ATOM 1565 C C . SER A 1 192 ? -12.740 0.909 -10.793 1.00 95.62 192 SER A C 1
ATOM 1567 O O . SER A 1 192 ? -13.049 2.005 -10.324 1.00 95.62 192 SER A O 1
ATOM 1569 N N . GLU A 1 193 ? -13.633 0.131 -11.415 1.00 96.94 193 GLU A N 1
ATOM 1570 C CA . GLU A 1 193 ? -15.064 0.458 -11.528 1.00 96.94 193 GLU A CA 1
ATOM 1571 C C . GLU A 1 193 ? -15.782 0.395 -10.171 1.00 96.94 193 GLU A C 1
ATOM 1573 O O . GLU A 1 193 ? -16.618 1.245 -9.847 1.00 96.94 193 GLU A O 1
ATOM 1578 N N . PHE A 1 194 ? -15.431 -0.573 -9.321 1.00 98.44 194 PHE A N 1
ATOM 1579 C CA . PHE A 1 194 ? -15.912 -0.604 -7.941 1.00 98.44 194 PHE A CA 1
ATOM 1580 C C . PHE A 1 194 ? -15.500 0.661 -7.178 1.00 98.44 194 PHE A C 1
ATOM 1582 O O . PHE A 1 194 ? -16.324 1.268 -6.485 1.00 98.44 194 PHE A O 1
ATOM 1589 N N . PHE A 1 195 ? -14.259 1.115 -7.348 1.00 98.38 195 PHE A N 1
ATOM 1590 C CA . PHE A 1 195 ? -13.788 2.350 -6.732 1.00 98.38 195 PHE A CA 1
ATOM 1591 C C . PHE A 1 195 ? -14.465 3.604 -7.289 1.00 98.38 195 PHE A C 1
ATOM 1593 O O . PHE A 1 195 ? -14.645 4.555 -6.528 1.00 98.38 195 PHE A O 1
ATOM 1600 N N . GLU A 1 196 ? -14.945 3.609 -8.537 1.00 97.62 196 GLU A N 1
ATOM 1601 C CA . GLU A 1 196 ? -15.800 4.700 -9.036 1.00 97.62 196 GLU A CA 1
ATOM 1602 C C . GLU A 1 196 ? -17.122 4.766 -8.277 1.00 97.62 196 GLU A C 1
ATOM 1604 O O . GLU A 1 196 ? -17.555 5.835 -7.832 1.00 97.62 196 GLU A O 1
ATOM 1609 N N . LYS A 1 197 ? -17.737 3.605 -8.038 1.00 98.00 197 LYS A N 1
ATOM 1610 C CA . LYS A 1 197 ? -18.947 3.525 -7.219 1.00 98.00 197 LYS A CA 1
ATOM 1611 C C . LYS A 1 197 ? -18.688 4.044 -5.806 1.00 98.00 197 LYS A C 1
ATOM 1613 O O . LYS A 1 197 ? -19.451 4.893 -5.344 1.00 98.00 197 LYS A O 1
ATOM 1618 N N . VAL A 1 198 ? -17.613 3.606 -5.146 1.00 98.56 198 VAL A N 1
ATOM 1619 C CA . VAL A 1 198 ? -17.218 4.099 -3.810 1.00 98.56 198 VAL A CA 1
ATOM 1620 C C . VAL A 1 198 ? -17.019 5.617 -3.827 1.00 98.56 198 VAL A C 1
ATOM 1622 O O . VAL A 1 198 ? -17.621 6.322 -3.019 1.00 98.56 198 VAL A O 1
ATOM 1625 N N . ASN A 1 199 ? -16.262 6.140 -4.793 1.00 98.00 199 ASN A N 1
ATOM 1626 C CA . ASN A 1 199 ? -16.008 7.572 -4.957 1.00 98.00 199 ASN A CA 1
ATOM 1627 C C . ASN A 1 199 ? -17.300 8.394 -5.154 1.00 98.00 199 ASN A C 1
ATOM 1629 O O . ASN A 1 199 ? -17.371 9.562 -4.752 1.00 98.00 199 ASN A O 1
ATOM 1633 N N . SER A 1 200 ? -18.332 7.800 -5.760 1.00 97.88 200 SER A N 1
ATOM 1634 C CA . SER A 1 200 ? -19.625 8.457 -5.992 1.00 97.88 200 SER A CA 1
ATOM 1635 C C . SER A 1 200 ? -20.535 8.517 -4.758 1.00 97.88 200 SER A C 1
ATOM 1637 O O . SER A 1 200 ? -21.335 9.447 -4.652 1.00 97.88 200 SER A O 1
ATOM 1639 N N . ILE A 1 201 ? -20.416 7.568 -3.819 1.00 97.88 201 ILE A N 1
ATOM 1640 C CA . ILE A 1 201 ? -21.342 7.446 -2.676 1.00 97.88 201 ILE A CA 1
ATOM 1641 C C . ILE A 1 201 ? -20.715 7.799 -1.324 1.00 97.88 201 ILE A C 1
ATOM 1643 O O . ILE A 1 201 ? -21.446 8.180 -0.410 1.00 97.88 201 ILE A O 1
ATOM 1647 N N . VAL A 1 202 ? -19.391 7.686 -1.181 1.00 98.69 202 VAL A N 1
ATOM 1648 C CA . VAL A 1 202 ? -18.691 7.883 0.095 1.00 98.69 202 VAL A CA 1
ATOM 1649 C C . VAL A 1 202 ? -18.168 9.309 0.227 1.00 98.69 202 VAL A C 1
ATOM 1651 O O . VAL A 1 202 ? -17.531 9.856 -0.676 1.00 98.69 202 VAL A O 1
ATOM 1654 N N . LYS A 1 203 ? -18.404 9.913 1.393 1.00 98.62 203 LYS A N 1
ATOM 1655 C CA . LYS A 1 203 ? -17.758 11.160 1.812 1.00 98.62 203 LYS A CA 1
ATOM 1656 C C . LYS A 1 203 ? -16.480 10.830 2.573 1.00 98.62 203 LYS A C 1
ATOM 1658 O O . LYS A 1 203 ? -16.539 10.086 3.547 1.00 98.62 203 LYS A O 1
ATOM 1663 N N . TYR A 1 204 ? -15.367 11.413 2.143 1.00 98.62 204 TYR A N 1
ATOM 1664 C CA . TYR A 1 204 ? -14.059 11.224 2.760 1.00 98.62 204 TYR A CA 1
ATOM 1665 C C . TYR A 1 204 ? -13.246 12.519 2.780 1.00 98.62 204 TYR A C 1
ATOM 1667 O O . TYR A 1 204 ? -13.513 13.432 1.992 1.00 98.62 204 TYR A O 1
ATOM 1675 N N . GLU A 1 205 ? -12.279 12.612 3.694 1.00 98.06 205 GLU A N 1
ATOM 1676 C CA . GLU A 1 205 ? -11.360 13.751 3.790 1.00 98.06 205 GLU A CA 1
ATOM 1677 C C . GLU A 1 205 ? -10.170 13.583 2.845 1.00 98.06 205 GLU A C 1
ATOM 1679 O O . GLU A 1 205 ? -9.824 14.528 2.129 1.00 98.06 205 GLU A O 1
ATOM 1684 N N . TYR A 1 206 ? -9.584 12.379 2.809 1.00 98.56 206 TYR A N 1
ATOM 1685 C CA . TYR A 1 206 ? -8.474 12.039 1.916 1.00 98.56 206 TYR A CA 1
ATOM 1686 C C . TYR A 1 206 ? -8.497 10.576 1.446 1.00 98.56 206 TYR A C 1
ATOM 1688 O O . TYR A 1 206 ? -8.939 9.686 2.168 1.00 98.56 206 TYR A O 1
ATOM 1696 N N . TRP A 1 207 ? -7.979 10.309 0.249 1.00 98.75 207 TRP A N 1
ATOM 1697 C CA . TRP A 1 207 ? -7.814 8.959 -0.297 1.00 98.75 207 TRP A CA 1
ATOM 1698 C C . TRP A 1 207 ? -6.369 8.750 -0.764 1.00 98.75 207 TRP A C 1
ATOM 1700 O O . TRP A 1 207 ? -5.826 9.558 -1.516 1.00 98.75 207 TRP A O 1
ATOM 1710 N N . TYR A 1 208 ? -5.745 7.654 -0.333 1.00 98.62 208 TYR A N 1
ATOM 1711 C CA . TYR A 1 208 ? -4.389 7.271 -0.733 1.00 98.62 208 TYR A CA 1
ATOM 1712 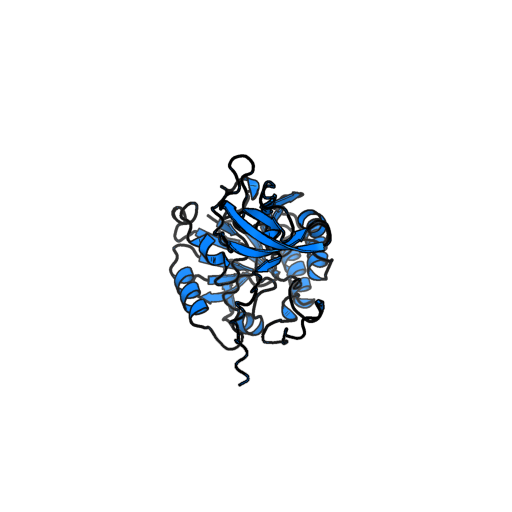C C . TYR A 1 208 ? -4.351 5.957 -1.521 1.00 98.62 208 TYR A C 1
ATOM 1714 O O . TYR A 1 208 ? -5.017 4.992 -1.148 1.00 98.62 208 TYR A O 1
ATOM 1722 N N . SER A 1 209 ? -3.551 5.935 -2.591 1.00 98.00 209 SER A N 1
ATOM 1723 C CA . SER A 1 209 ? -3.365 4.798 -3.508 1.00 98.00 209 SER A CA 1
ATOM 1724 C C . SER A 1 209 ? -1.876 4.556 -3.796 1.00 98.00 209 SER A C 1
ATOM 1726 O O . SER A 1 209 ? -1.076 5.485 -3.685 1.00 98.00 209 SER A O 1
ATOM 1728 N N . GLY A 1 210 ? -1.504 3.335 -4.184 1.00 95.44 210 GLY A N 1
ATOM 1729 C CA . GLY A 1 210 ? -0.177 2.959 -4.698 1.00 95.44 210 GLY A CA 1
ATOM 1730 C C . GLY A 1 210 ? -0.223 2.622 -6.194 1.00 95.44 210 GLY A C 1
ATOM 1731 O O . GLY A 1 210 ? -0.794 3.387 -6.970 1.00 95.44 210 GLY A O 1
ATOM 1732 N N . HIS A 1 211 ? 0.340 1.478 -6.588 1.00 94.06 211 HIS A N 1
ATOM 1733 C CA . HIS A 1 211 ? 0.228 0.783 -7.885 1.00 94.06 211 HIS A CA 1
ATOM 1734 C C . HIS A 1 211 ? 0.957 1.430 -9.072 1.00 94.06 211 HIS A C 1
ATOM 1736 O O . HIS A 1 211 ? 1.585 0.751 -9.878 1.00 94.06 211 HIS A O 1
ATOM 1742 N N . TYR A 1 212 ? 0.921 2.758 -9.201 1.00 90.69 212 TYR A N 1
ATOM 1743 C CA . TYR A 1 212 ? 1.432 3.451 -10.399 1.00 90.69 212 TYR A CA 1
ATOM 1744 C C . TYR A 1 212 ? 2.919 3.826 -10.323 1.00 90.69 212 TYR A C 1
ATOM 1746 O O . TYR A 1 212 ? 3.440 4.479 -11.231 1.00 90.69 212 TYR A O 1
ATOM 1754 N N . HIS A 1 213 ? 3.603 3.473 -9.232 1.00 88.56 213 HIS A N 1
ATOM 1755 C CA . HIS A 1 213 ? 5.032 3.745 -9.006 1.00 88.56 213 HIS A CA 1
ATOM 1756 C C . HIS A 1 213 ? 5.417 5.223 -9.204 1.00 88.56 213 HIS A C 1
ATOM 1758 O O . HIS A 1 213 ? 6.461 5.554 -9.762 1.00 88.56 213 HIS A O 1
ATOM 1764 N N . CYS A 1 214 ? 4.560 6.143 -8.763 1.00 86.62 214 CYS A N 1
ATOM 1765 C CA . CYS A 1 214 ? 4.808 7.584 -8.826 1.00 86.62 214 CYS A CA 1
ATOM 1766 C C . CYS A 1 214 ? 4.195 8.301 -7.622 1.00 86.62 214 CYS A C 1
ATOM 1768 O O . CYS A 1 214 ? 3.281 7.779 -6.991 1.00 86.62 214 CYS A O 1
ATOM 1770 N N . ASN A 1 215 ? 4.657 9.517 -7.321 1.00 88.88 215 ASN A N 1
ATOM 1771 C CA . ASN A 1 215 ? 3.996 10.374 -6.340 1.00 88.88 215 ASN A CA 1
ATOM 1772 C C . ASN A 1 215 ? 3.220 11.481 -7.059 1.00 88.88 215 ASN A C 1
ATOM 1774 O O . ASN A 1 215 ? 3.821 12.422 -7.581 1.00 88.88 215 ASN A O 1
ATOM 1778 N N . VAL A 1 216 ? 1.891 11.399 -7.071 1.00 89.12 216 VAL A N 1
ATOM 1779 C CA . VAL A 1 216 ? 1.049 12.404 -7.730 1.00 89.12 216 VAL A CA 1
ATOM 1780 C C . VAL A 1 216 ? -0.190 12.721 -6.908 1.00 89.12 216 VAL A C 1
ATOM 1782 O O . VAL A 1 216 ? -0.836 11.835 -6.361 1.00 89.12 216 VAL A O 1
ATOM 1785 N N . ASP A 1 217 ? -0.531 14.003 -6.834 1.00 93.25 217 ASP A N 1
ATOM 1786 C CA . ASP A 1 217 ? -1.824 14.442 -6.322 1.00 93.25 217 ASP A CA 1
ATOM 1787 C C . ASP A 1 217 ? -2.810 14.562 -7.479 1.00 93.25 217 ASP A C 1
ATOM 1789 O O . ASP A 1 217 ? -2.508 15.193 -8.495 1.00 93.25 217 ASP A O 1
ATOM 1793 N N . VAL A 1 218 ? -4.004 14.011 -7.298 1.00 90.56 218 VAL A N 1
ATOM 1794 C CA . VAL A 1 218 ? -5.126 14.167 -8.227 1.00 90.56 218 VAL A CA 1
ATOM 1795 C C . VAL A 1 218 ? -6.251 14.964 -7.553 1.00 90.56 218 VAL A C 1
ATOM 1797 O O . VAL A 1 218 ? -6.091 15.521 -6.462 1.00 90.56 218 VAL A O 1
ATOM 1800 N N . THR A 1 219 ? -7.382 15.137 -8.236 1.00 89.94 219 THR A N 1
ATOM 1801 C CA . THR A 1 219 ? -8.504 15.922 -7.697 1.00 89.94 219 THR A CA 1
ATOM 1802 C C . THR A 1 219 ? -9.271 15.142 -6.619 1.00 89.94 219 THR A C 1
ATOM 1804 O O . THR A 1 219 ? -9.026 13.962 -6.404 1.00 89.94 219 THR A O 1
ATOM 1807 N N . ARG A 1 220 ? -10.193 15.810 -5.906 1.00 93.38 220 ARG A N 1
ATOM 1808 C CA . ARG A 1 220 ? -10.962 15.231 -4.782 1.00 93.38 220 ARG A CA 1
ATOM 1809 C C . ARG A 1 220 ? -10.099 14.647 -3.648 1.00 93.38 220 ARG A C 1
ATOM 1811 O O . ARG A 1 220 ? -10.440 13.600 -3.107 1.00 93.38 220 ARG A O 1
ATOM 1818 N N . ASN A 1 221 ? -9.023 15.342 -3.266 1.00 96.19 221 ASN A N 1
ATOM 1819 C CA . ASN A 1 221 ? -8.138 14.950 -2.157 1.00 96.19 221 ASN A CA 1
ATOM 1820 C C . ASN A 1 221 ? -7.667 13.493 -2.267 1.00 96.19 221 ASN A C 1
ATOM 1822 O O . ASN A 1 221 ? -7.797 12.706 -1.333 1.00 96.19 221 ASN A O 1
ATOM 1826 N N . MET A 1 222 ? -7.171 13.131 -3.445 1.00 97.75 222 MET A N 1
ATOM 1827 C CA . MET A 1 222 ? -6.590 11.824 -3.712 1.00 97.75 222 MET A CA 1
ATOM 1828 C C . MET A 1 222 ? -5.098 11.992 -3.994 1.00 97.75 222 MET A C 1
ATOM 1830 O O . MET A 1 222 ? -4.710 12.865 -4.776 1.00 97.75 222 MET A O 1
ATOM 1834 N N . SER A 1 223 ? -4.269 11.130 -3.414 1.00 97.12 223 SER A N 1
ATOM 1835 C CA . SER A 1 223 ? -2.841 11.065 -3.725 1.00 97.12 223 SER A CA 1
ATOM 1836 C C . SER A 1 223 ? -2.428 9.637 -4.040 1.00 97.12 223 SER A C 1
ATOM 1838 O O . SER A 1 223 ? -2.734 8.707 -3.295 1.00 97.12 223 SER A O 1
ATOM 1840 N N . VAL A 1 224 ? -1.654 9.480 -5.108 1.00 96.19 224 VAL A N 1
ATOM 1841 C CA . VAL A 1 224 ? -0.818 8.300 -5.308 1.00 96.19 224 VAL A CA 1
ATOM 1842 C C . VAL A 1 224 ? 0.491 8.524 -4.563 1.00 96.19 224 VAL A C 1
ATOM 1844 O O . VAL A 1 224 ? 1.155 9.548 -4.750 1.00 96.19 224 VAL A O 1
ATOM 1847 N N . VAL A 1 225 ? 0.856 7.574 -3.714 1.00 94.69 225 VAL A N 1
ATOM 1848 C CA . VAL A 1 225 ? 2.104 7.562 -2.954 1.00 94.69 225 VAL A CA 1
ATOM 1849 C C . VAL A 1 225 ? 2.958 6.392 -3.417 1.00 94.69 225 VAL A C 1
ATOM 1851 O O . VAL A 1 225 ? 2.456 5.294 -3.607 1.00 94.69 225 VAL A O 1
ATOM 1854 N N . TYR A 1 226 ? 4.261 6.614 -3.578 1.00 92.12 226 TYR A N 1
ATOM 1855 C CA . TYR A 1 226 ? 5.205 5.547 -3.904 1.00 92.12 226 TYR A CA 1
ATOM 1856 C C . TYR A 1 226 ? 6.475 5.666 -3.067 1.00 92.12 226 TYR A C 1
ATOM 1858 O O . TYR A 1 226 ? 6.644 4.955 -2.080 1.00 92.12 226 TYR A O 1
ATOM 1866 N N . SER A 1 227 ? 7.384 6.574 -3.426 1.00 84.81 227 SER A N 1
ATOM 1867 C CA . SER A 1 227 ? 8.687 6.702 -2.759 1.00 84.81 227 SER A CA 1
ATOM 1868 C C . SER A 1 227 ? 8.651 7.578 -1.502 1.00 84.81 227 SER A C 1
ATOM 1870 O O . SER A 1 227 ? 9.556 7.488 -0.667 1.00 84.81 227 SER A O 1
ATOM 1872 N N . ARG A 1 228 ? 7.621 8.422 -1.359 1.00 86.19 228 ARG A N 1
ATOM 1873 C CA . ARG A 1 228 ? 7.472 9.378 -0.254 1.00 86.19 228 ARG A CA 1
ATOM 1874 C C . ARG A 1 228 ? 6.731 8.762 0.930 1.00 86.19 228 ARG A C 1
ATOM 1876 O O . ARG A 1 228 ? 5.884 7.886 0.764 1.00 86.19 228 ARG A O 1
ATOM 1883 N N . ILE A 1 229 ? 7.056 9.255 2.122 1.00 88.69 229 ILE A N 1
ATOM 1884 C CA . ILE A 1 229 ? 6.364 8.940 3.373 1.00 88.69 229 ILE A CA 1
ATOM 1885 C C . ILE A 1 229 ? 5.788 10.253 3.895 1.00 88.69 229 ILE A C 1
ATOM 1887 O O . ILE A 1 229 ? 6.543 11.199 4.128 1.00 88.69 229 ILE A O 1
ATOM 1891 N N . ILE A 1 230 ? 4.471 10.320 4.058 1.00 90.38 230 ILE A N 1
ATOM 1892 C CA . ILE A 1 230 ? 3.765 11.536 4.486 1.00 90.38 230 ILE A CA 1
ATOM 1893 C C . ILE A 1 230 ? 2.838 11.249 5.660 1.00 90.38 230 ILE A C 1
ATOM 1895 O O . ILE A 1 230 ? 2.356 10.124 5.775 1.00 90.38 230 ILE A O 1
ATOM 1899 N N . PRO A 1 231 ? 2.563 12.235 6.528 1.00 92.50 231 PRO A N 1
ATOM 1900 C CA . PRO A 1 231 ? 1.430 12.149 7.436 1.00 92.50 231 PRO A CA 1
ATOM 1901 C C . PRO A 1 231 ? 0.126 12.002 6.644 1.00 92.50 231 PRO A C 1
ATOM 1903 O O . PRO A 1 231 ? -0.054 12.641 5.604 1.00 92.50 231 PRO A O 1
ATOM 1906 N N . VAL A 1 232 ? -0.789 11.188 7.155 1.00 94.94 232 VAL A N 1
ATOM 1907 C CA . VAL A 1 232 ? -2.156 11.096 6.631 1.00 94.94 232 VAL A CA 1
ATOM 1908 C C . VAL A 1 232 ? -2.860 12.462 6.744 1.00 94.94 232 VAL A C 1
ATOM 1910 O O . VAL A 1 232 ? -2.586 13.244 7.654 1.00 94.94 232 VAL A O 1
ATOM 1913 N N . GLY A 1 233 ? -3.729 12.773 5.781 1.00 94.44 233 GLY A N 1
ATOM 1914 C CA . GLY A 1 233 ? -4.404 14.067 5.625 1.00 94.44 233 GLY A CA 1
ATOM 1915 C C . GLY A 1 233 ? -3.609 15.108 4.826 1.00 94.44 233 GLY A C 1
ATOM 1916 O O . GLY A 1 233 ? -4.117 16.197 4.557 1.00 94.44 233 GLY A O 1
ATOM 1917 N N . MET A 1 234 ? -2.373 14.801 4.416 1.00 92.56 234 MET A N 1
ATOM 1918 C CA . MET A 1 234 ? -1.555 15.681 3.578 1.00 92.56 234 MET A CA 1
ATOM 1919 C C . MET A 1 234 ? -1.473 15.200 2.120 1.00 92.56 234 MET A C 1
ATOM 1921 O O . MET A 1 234 ? -1.424 13.992 1.884 1.00 92.56 234 MET A O 1
ATOM 1925 N N . PRO A 1 235 ? -1.399 16.125 1.139 1.00 92.94 235 PRO A N 1
ATOM 1926 C CA . PRO A 1 235 ? -1.062 15.788 -0.241 1.00 92.94 235 PRO A CA 1
ATOM 1927 C C . PRO A 1 235 ? 0.397 15.345 -0.362 1.00 92.94 235 PRO A C 1
ATOM 1929 O O . PRO A 1 235 ? 1.280 15.850 0.342 1.00 92.94 235 PRO A O 1
ATOM 1932 N N . VAL A 1 236 ? 0.687 14.468 -1.320 1.00 89.69 236 VAL A N 1
ATOM 1933 C CA . VAL A 1 236 ? 2.037 13.930 -1.519 1.00 89.69 236 VAL A CA 1
ATOM 1934 C C . VAL A 1 236 ? 3.037 15.000 -1.959 1.00 89.69 236 VAL A C 1
ATOM 1936 O O . VAL A 1 236 ? 4.228 14.895 -1.643 1.00 89.69 236 VAL A O 1
ATOM 1939 N N . ARG A 1 237 ? 2.579 16.083 -2.608 1.00 83.94 237 ARG A N 1
ATOM 1940 C CA . ARG A 1 237 ? 3.440 17.228 -2.962 1.00 83.94 237 ARG A CA 1
ATOM 1941 C C . ARG A 1 237 ? 4.077 17.917 -1.751 1.00 83.94 237 ARG A C 1
ATOM 1943 O O . ARG A 1 237 ? 5.105 18.562 -1.928 1.00 83.94 237 ARG A O 1
ATOM 1950 N N . ASN A 1 238 ? 3.492 17.779 -0.556 1.00 81.56 238 ASN A N 1
ATOM 1951 C CA . ASN A 1 238 ? 3.998 18.403 0.670 1.00 81.56 238 ASN A CA 1
ATOM 1952 C C . ASN A 1 238 ? 5.130 17.600 1.331 1.00 81.56 238 ASN A C 1
ATOM 1954 O O . ASN A 1 238 ? 5.742 18.096 2.274 1.00 81.56 238 ASN A O 1
ATOM 1958 N N . ALA A 1 239 ? 5.411 16.377 0.868 1.00 76.00 239 ALA A N 1
ATOM 1959 C CA . ALA A 1 239 ? 6.558 15.617 1.350 1.00 76.00 239 ALA A CA 1
ATOM 1960 C C . ALA A 1 239 ? 7.867 16.203 0.821 1.00 76.00 239 ALA A C 1
ATOM 1962 O O . ALA A 1 239 ? 7.963 16.563 -0.358 1.00 76.00 239 ALA A O 1
ATOM 1963 N N . ASP A 1 240 ? 8.906 16.153 1.654 1.00 67.38 240 ASP A N 1
ATOM 1964 C CA . ASP A 1 240 ? 10.271 16.272 1.166 1.00 67.38 240 ASP A CA 1
ATOM 1965 C C . ASP A 1 240 ? 10.515 15.220 0.081 1.00 67.38 240 ASP A C 1
ATOM 1967 O O . ASP A 1 240 ? 10.142 14.048 0.210 1.00 67.38 240 ASP A O 1
ATOM 1971 N N . ILE A 1 241 ? 11.175 15.636 -0.997 1.00 63.81 241 ILE A N 1
ATOM 1972 C CA . ILE A 1 241 ? 11.711 14.690 -1.969 1.00 63.81 241 ILE A CA 1
ATOM 1973 C C . ILE A 1 241 ? 12.697 13.802 -1.203 1.00 63.81 241 ILE A C 1
ATOM 1975 O O . ILE A 1 241 ? 13.534 14.295 -0.442 1.00 63.81 241 ILE A O 1
ATOM 1979 N N . ILE A 1 242 ? 12.601 12.488 -1.396 1.00 60.88 242 ILE A N 1
ATOM 1980 C CA . ILE A 1 242 ? 13.472 11.498 -0.762 1.00 60.88 242 ILE A CA 1
ATOM 1981 C C . ILE A 1 242 ? 14.426 10.934 -1.820 1.00 60.88 242 ILE A C 1
ATOM 1983 O O . ILE A 1 242 ? 13.992 10.658 -2.931 1.00 60.88 242 ILE A O 1
ATOM 1987 N N . MET A 1 243 ? 15.705 10.739 -1.467 1.00 58.22 243 MET A N 1
ATOM 1988 C CA . MET A 1 243 ? 16.751 10.328 -2.415 1.00 58.22 243 MET A CA 1
ATOM 1989 C C . MET A 1 243 ? 16.316 9.032 -3.065 1.00 58.22 243 MET A C 1
ATOM 1991 O O . MET A 1 243 ? 16.160 8.047 -2.342 1.00 58.22 243 MET A O 1
ATOM 1995 N N . GLY A 1 244 ? 16.105 8.993 -4.374 1.00 59.62 244 GLY A N 1
ATOM 1996 C CA . GLY A 1 244 ? 15.934 7.711 -5.039 1.00 59.62 244 GLY A CA 1
ATOM 1997 C C . GLY A 1 244 ? 17.200 6.879 -4.824 1.00 59.62 244 GLY A C 1
ATOM 1998 O O . GLY A 1 244 ? 18.296 7.433 -4.841 1.00 59.62 244 GLY A O 1
ATOM 1999 N N . ILE A 1 245 ? 17.078 5.577 -4.552 1.00 65.19 245 ILE A N 1
ATOM 2000 C CA . ILE A 1 245 ? 18.242 4.687 -4.658 1.00 65.19 245 ILE A CA 1
ATOM 2001 C C . ILE A 1 245 ? 18.280 4.293 -6.131 1.00 65.19 245 ILE A C 1
ATOM 2003 O O . ILE A 1 245 ? 17.367 3.582 -6.540 1.00 65.19 245 ILE A O 1
ATOM 2007 N N . PRO A 1 246 ? 19.266 4.750 -6.918 1.00 75.25 246 PRO A N 1
ATOM 2008 C CA . PRO A 1 246 ? 19.326 4.413 -8.332 1.00 75.25 246 PRO A CA 1
ATOM 2009 C C . PRO A 1 246 ? 19.354 2.898 -8.531 1.00 75.25 246 PRO A C 1
ATOM 2011 O O . PRO A 1 246 ? 20.211 2.219 -7.951 1.00 75.25 246 PRO A O 1
ATOM 2014 N N . LYS A 1 247 ? 18.414 2.371 -9.321 1.00 75.06 247 LYS A N 1
ATOM 2015 C CA . LYS A 1 247 ? 18.412 0.975 -9.780 1.00 75.06 247 LYS A CA 1
ATOM 2016 C C . LYS A 1 247 ? 19.575 0.706 -10.729 1.00 75.06 247 LYS A C 1
ATOM 2018 O O . LYS A 1 247 ? 20.147 -0.381 -10.673 1.00 75.06 247 LYS A O 1
ATOM 2023 N N . TYR A 1 248 ? 19.935 1.699 -11.540 1.00 83.19 248 TYR A N 1
ATOM 2024 C CA . TYR A 1 248 ? 20.952 1.587 -12.580 1.00 83.19 248 TYR A CA 1
ATOM 2025 C C . TYR A 1 248 ? 22.194 2.419 -12.254 1.00 83.19 248 TYR A C 1
ATOM 2027 O O . TYR A 1 248 ? 22.150 3.393 -11.493 1.00 83.19 248 TYR A O 1
ATOM 2035 N N . ARG A 1 249 ? 23.331 2.025 -12.821 1.00 88.06 249 ARG A N 1
ATOM 2036 C CA . ARG A 1 249 ? 24.635 2.677 -12.641 1.00 88.06 249 ARG A CA 1
ATOM 2037 C C . ARG A 1 249 ? 25.145 3.234 -13.962 1.00 88.06 249 ARG A C 1
ATOM 2039 O O . ARG A 1 249 ? 24.810 2.730 -15.026 1.00 88.06 249 ARG A O 1
ATOM 2046 N N . THR A 1 250 ? 26.008 4.244 -13.881 1.00 90.94 250 THR A N 1
ATOM 2047 C CA . THR A 1 250 ? 26.774 4.714 -15.041 1.00 90.94 250 THR A CA 1
ATOM 2048 C C . THR A 1 250 ? 27.487 3.544 -15.724 1.00 90.94 250 THR A C 1
ATOM 2050 O O . THR A 1 250 ? 28.111 2.726 -15.047 1.00 90.94 250 THR A O 1
ATOM 2053 N N . GLY A 1 251 ? 27.387 3.487 -17.051 1.00 87.38 251 GLY A N 1
ATOM 2054 C CA . GLY A 1 251 ? 27.922 2.430 -17.907 1.00 87.38 251 GLY A CA 1
ATOM 2055 C C . GLY A 1 251 ? 26.970 1.253 -18.130 1.00 87.38 251 GLY A C 1
ATOM 2056 O O . GLY A 1 251 ? 27.223 0.440 -19.011 1.00 87.38 251 GLY A O 1
ATOM 2057 N N . GLU A 1 252 ? 25.871 1.143 -17.377 1.00 89.19 252 GLU A N 1
ATOM 2058 C CA . GLU A 1 252 ? 24.886 0.091 -17.626 1.00 89.19 252 GLU A CA 1
ATOM 2059 C C . GLU A 1 252 ? 24.022 0.418 -18.845 1.00 89.19 252 GLU A C 1
ATOM 2061 O O . GLU A 1 252 ? 23.682 1.577 -19.099 1.00 89.19 252 GLU A O 1
ATOM 2066 N N . THR A 1 253 ? 23.651 -0.628 -19.583 1.00 91.81 253 THR A N 1
ATOM 2067 C CA . THR A 1 253 ? 22.713 -0.523 -20.700 1.00 91.81 253 THR A CA 1
ATOM 2068 C C . THR A 1 253 ? 21.295 -0.798 -20.224 1.00 91.81 253 THR A C 1
ATOM 2070 O O . THR A 1 253 ? 21.030 -1.761 -19.499 1.00 91.81 253 THR A O 1
ATOM 2073 N N . VAL A 1 254 ? 20.372 0.053 -20.648 1.00 88.69 254 VAL A N 1
ATOM 2074 C CA . VAL A 1 254 ? 18.958 -0.005 -20.296 1.00 88.69 254 VAL A CA 1
ATOM 2075 C C . VAL A 1 254 ? 18.100 0.035 -21.555 1.00 88.69 254 VAL A C 1
ATOM 2077 O O . VAL A 1 254 ? 18.502 0.609 -22.566 1.00 88.69 254 VAL A O 1
ATOM 2080 N N . LEU A 1 255 ? 16.922 -0.579 -21.497 1.00 88.81 255 LEU A N 1
ATOM 2081 C CA . LEU A 1 255 ? 15.907 -0.468 -22.542 1.00 88.81 255 LEU A CA 1
ATOM 2082 C C . LEU A 1 255 ? 14.925 0.644 -22.157 1.00 88.81 255 LEU A C 1
ATOM 2084 O O . LEU A 1 255 ? 14.396 0.653 -21.045 1.00 88.81 255 LEU A O 1
ATOM 2088 N N . THR A 1 256 ? 14.682 1.597 -23.051 1.00 90.31 256 THR A N 1
ATOM 2089 C CA . THR A 1 256 ? 13.742 2.713 -22.841 1.00 90.31 256 THR A CA 1
ATOM 2090 C C . THR A 1 256 ? 13.106 3.125 -24.171 1.00 90.31 256 THR A C 1
ATOM 2092 O O . THR A 1 256 ? 13.443 2.567 -25.208 1.00 90.31 256 THR A O 1
ATOM 2095 N N . MET A 1 257 ? 12.166 4.068 -24.164 1.00 85.44 257 MET A N 1
ATOM 2096 C CA . MET A 1 257 ? 11.494 4.535 -25.381 1.00 85.44 257 MET A CA 1
ATOM 2097 C C . MET A 1 257 ? 12.258 5.705 -26.015 1.00 85.44 257 MET A C 1
ATOM 2099 O O . MET A 1 257 ? 12.513 6.708 -25.344 1.00 85.44 257 MET A O 1
ATOM 2103 N N . ASN A 1 258 ? 12.571 5.604 -27.308 1.00 85.50 258 ASN A N 1
ATOM 2104 C CA . ASN A 1 258 ? 12.994 6.722 -28.150 1.00 85.50 258 ASN A CA 1
ATOM 2105 C C . ASN A 1 258 ? 11.831 7.121 -29.070 1.00 85.50 258 ASN A C 1
ATOM 2107 O O . ASN A 1 258 ? 11.561 6.468 -30.077 1.00 85.50 258 ASN A O 1
ATOM 2111 N N . GLY A 1 259 ? 11.088 8.162 -28.691 1.00 84.94 259 GLY A N 1
ATOM 2112 C CA . GLY A 1 259 ? 9.791 8.431 -29.313 1.00 84.94 259 GLY A CA 1
ATOM 2113 C C . GLY A 1 259 ? 8.815 7.286 -29.026 1.00 84.94 259 GLY A C 1
ATOM 2114 O O . GLY A 1 259 ? 8.557 6.986 -27.861 1.00 84.94 259 GLY A O 1
ATOM 2115 N N . ASP A 1 260 ? 8.308 6.647 -30.081 1.00 81.06 260 ASP A N 1
ATOM 2116 C CA . ASP A 1 260 ? 7.341 5.544 -29.991 1.00 81.06 260 ASP A CA 1
ATOM 2117 C C . ASP A 1 260 ? 7.986 4.150 -30.124 1.00 81.06 260 ASP A C 1
ATOM 2119 O O . ASP A 1 260 ? 7.283 3.140 -30.072 1.00 81.06 260 ASP A O 1
ATOM 2123 N N . GLU A 1 261 ? 9.315 4.069 -30.261 1.00 83.56 261 GLU A N 1
ATOM 2124 C CA . GLU A 1 261 ? 10.037 2.805 -30.440 1.00 83.56 261 GLU A CA 1
ATOM 2125 C C . GLU A 1 261 ? 10.932 2.474 -29.230 1.00 83.56 261 GLU A C 1
ATOM 2127 O O . GLU A 1 261 ? 11.640 3.351 -28.725 1.00 83.56 261 GLU A O 1
ATOM 2132 N N . PRO A 1 262 ? 10.944 1.217 -28.745 1.00 86.12 262 PRO A N 1
ATOM 2133 C CA . PRO A 1 262 ? 11.913 0.775 -27.747 1.00 86.12 262 PRO A CA 1
ATOM 2134 C C . PRO A 1 262 ? 13.337 0.789 -28.319 1.00 86.12 262 PRO A C 1
ATOM 2136 O O . PRO A 1 262 ? 13.592 0.227 -29.382 1.00 86.12 262 PRO A O 1
ATOM 2139 N N . ALA A 1 263 ? 14.279 1.375 -27.588 1.00 88.88 263 ALA A N 1
ATOM 2140 C CA . ALA A 1 263 ? 15.680 1.475 -27.972 1.00 88.88 263 ALA A CA 1
ATOM 2141 C C . ALA A 1 263 ? 16.607 1.249 -26.770 1.00 88.88 263 ALA A C 1
ATOM 2143 O O . ALA A 1 263 ? 16.294 1.595 -25.625 1.00 88.88 263 ALA A O 1
ATOM 2144 N N . LEU A 1 264 ? 17.772 0.660 -27.041 1.00 91.25 264 LEU A N 1
ATOM 2145 C CA . LEU A 1 264 ? 18.822 0.500 -26.043 1.00 91.25 264 LEU A CA 1
ATOM 2146 C C . LEU A 1 264 ? 19.540 1.833 -25.837 1.00 91.25 264 LEU A C 1
ATOM 2148 O O . LEU A 1 264 ? 19.879 2.527 -26.798 1.00 91.25 264 LEU A O 1
ATOM 2152 N N . ALA A 1 265 ? 19.813 2.156 -24.580 1.00 91.19 265 ALA A N 1
ATOM 2153 C CA . ALA A 1 265 ? 20.551 3.344 -24.196 1.00 91.19 265 ALA A CA 1
ATOM 2154 C C . ALA A 1 265 ? 21.568 3.029 -23.099 1.00 91.19 265 ALA A C 1
ATOM 2156 O O . ALA A 1 265 ? 21.316 2.214 -22.210 1.00 91.19 265 ALA A O 1
ATOM 2157 N N . MET A 1 266 ? 22.714 3.697 -23.138 1.00 92.81 266 MET A N 1
ATOM 2158 C CA . MET A 1 266 ? 23.723 3.614 -22.087 1.00 92.81 266 MET A CA 1
ATOM 2159 C C . MET A 1 266 ? 23.508 4.728 -21.065 1.00 92.81 266 MET A C 1
ATOM 2161 O O . MET A 1 266 ? 23.326 5.892 -21.427 1.00 92.81 266 MET A O 1
ATOM 2165 N N . VAL A 1 267 ? 23.585 4.391 -19.777 1.00 92.81 267 VAL A N 1
ATOM 2166 C CA . VAL A 1 267 ? 23.535 5.369 -18.686 1.00 92.81 267 VAL A CA 1
ATOM 2167 C C . VAL A 1 267 ? 24.865 6.114 -18.602 1.00 92.81 267 VAL A C 1
ATOM 2169 O O . VAL A 1 267 ? 25.880 5.563 -18.182 1.00 92.81 267 VAL A O 1
ATOM 2172 N N . LEU A 1 268 ? 24.860 7.397 -18.948 1.00 91.00 268 LEU A N 1
ATOM 2173 C CA . LEU A 1 268 ? 26.016 8.288 -18.834 1.00 91.00 268 LEU A CA 1
ATOM 2174 C C . LEU A 1 268 ? 26.184 8.802 -17.407 1.00 91.00 268 LEU A C 1
ATOM 2176 O O . LEU A 1 268 ? 27.285 8.817 -16.852 1.00 91.00 268 LEU A O 1
ATOM 2180 N N . LYS A 1 269 ? 25.081 9.204 -16.777 1.00 91.69 269 LYS A N 1
ATOM 2181 C CA . LYS A 1 269 ? 25.104 9.811 -15.449 1.00 91.69 269 LYS A CA 1
ATOM 2182 C C . LYS A 1 269 ? 23.886 9.411 -14.647 1.00 91.69 269 LYS A C 1
ATOM 2184 O O . LYS A 1 269 ? 22.777 9.339 -15.163 1.00 91.69 269 LYS A O 1
ATOM 2189 N N . VAL A 1 270 ? 24.106 9.220 -13.355 1.00 90.19 270 VAL A N 1
ATOM 2190 C CA . VAL A 1 270 ? 23.049 8.984 -12.381 1.00 90.19 270 VAL A CA 1
ATOM 2191 C C . VAL A 1 270 ? 22.853 10.246 -11.551 1.00 90.19 270 VAL A C 1
ATOM 2193 O O . VAL A 1 270 ? 23.787 10.725 -10.910 1.00 90.19 270 VAL A O 1
ATOM 2196 N N . GLU A 1 271 ? 21.631 10.762 -11.537 1.00 87.00 271 GLU A N 1
ATOM 2197 C CA . GLU A 1 271 ? 21.196 11.897 -10.725 1.00 87.00 271 GLU A CA 1
ATOM 2198 C C . GLU A 1 271 ? 20.129 11.407 -9.732 1.00 87.00 271 GLU A C 1
ATOM 2200 O O . GLU A 1 271 ? 18.935 11.430 -10.047 1.00 87.00 271 GLU A O 1
ATOM 2205 N N . PRO A 1 272 ? 20.511 10.975 -8.511 1.00 76.88 272 PRO A N 1
ATOM 2206 C CA . PRO A 1 272 ? 19.588 10.374 -7.533 1.00 76.88 272 PRO A CA 1
ATOM 2207 C C . PRO A 1 272 ? 18.414 11.271 -7.105 1.00 76.88 272 PRO A C 1
ATOM 2209 O O . PRO A 1 272 ? 17.465 10.804 -6.476 1.00 76.88 272 PRO A O 1
ATOM 2212 N N . TRP A 1 273 ? 18.507 12.564 -7.415 1.00 73.62 273 TRP A N 1
ATOM 2213 C CA . TRP A 1 273 ? 17.538 13.608 -7.093 1.00 73.62 273 TRP A CA 1
ATOM 2214 C C . TRP A 1 273 ? 16.980 14.316 -8.325 1.00 73.62 273 TRP A C 1
ATOM 2216 O O . TRP A 1 273 ? 16.270 15.309 -8.176 1.00 73.62 273 TRP A O 1
ATOM 2226 N N . GLY A 1 274 ? 17.354 13.883 -9.529 1.00 79.56 274 GLY A N 1
ATOM 2227 C CA . GLY A 1 274 ? 17.306 14.736 -10.711 1.00 79.56 274 GLY A CA 1
ATOM 2228 C C . GLY A 1 274 ? 18.299 15.910 -10.640 1.00 79.56 274 GLY A C 1
ATOM 2229 O O . GLY A 1 274 ? 18.868 16.209 -9.584 1.00 79.56 274 GLY A O 1
ATOM 2230 N N . PRO A 1 275 ? 18.534 16.599 -11.767 1.00 80.62 275 PRO A N 1
ATOM 2231 C CA . PRO A 1 275 ? 19.427 17.746 -11.802 1.00 80.62 275 PRO A CA 1
ATOM 2232 C C . PRO A 1 275 ? 18.836 18.902 -10.982 1.00 80.62 275 PRO A C 1
ATOM 2234 O O . PRO A 1 275 ? 17.623 19.012 -10.820 1.00 80.62 275 PRO A O 1
ATOM 2237 N N . VAL A 1 276 ? 19.690 19.812 -10.500 1.00 73.12 276 VAL A N 1
ATOM 2238 C CA . VAL A 1 276 ? 19.321 20.895 -9.557 1.00 73.12 276 VAL A CA 1
ATOM 2239 C C . VAL A 1 276 ? 18.060 21.671 -9.969 1.00 73.12 276 VAL A C 1
ATOM 2241 O O . VAL A 1 276 ? 17.245 22.010 -9.113 1.00 73.12 276 VAL A O 1
ATOM 2244 N N . LEU A 1 277 ? 17.882 21.925 -11.269 1.00 77.69 277 LEU A N 1
ATOM 2245 C CA . LEU A 1 277 ? 16.751 22.678 -11.828 1.00 77.69 277 LEU A CA 1
ATOM 2246 C C . LEU A 1 277 ? 15.503 21.828 -12.129 1.00 77.69 277 LEU A C 1
ATOM 2248 O O . LEU A 1 277 ? 14.444 22.385 -12.404 1.00 77.69 277 LEU A O 1
ATOM 2252 N N . LYS A 1 278 ? 15.609 20.497 -12.098 1.00 76.69 278 LYS A N 1
ATOM 2253 C CA . LYS A 1 278 ? 14.507 19.549 -12.325 1.00 76.69 278 LYS A CA 1
ATOM 2254 C C . LYS A 1 278 ? 14.580 18.428 -11.290 1.00 76.69 278 LYS A C 1
ATOM 2256 O O . LYS A 1 278 ? 14.828 17.275 -11.633 1.00 76.69 278 LYS A O 1
ATOM 2261 N N . ARG A 1 279 ? 14.397 18.781 -10.012 1.00 74.38 279 ARG A N 1
ATOM 2262 C CA . ARG A 1 279 ? 14.363 17.775 -8.946 1.00 74.38 279 ARG A CA 1
ATOM 2263 C C . ARG A 1 279 ? 13.265 16.744 -9.215 1.00 74.38 279 ARG A C 1
ATOM 2265 O O . ARG A 1 279 ? 12.167 17.104 -9.635 1.00 74.38 279 ARG A O 1
ATOM 2272 N N . SER A 1 280 ? 13.574 15.487 -8.939 1.00 69.69 280 SER A N 1
ATOM 2273 C CA . SER A 1 280 ? 12.739 14.324 -9.215 1.00 69.69 280 SER A CA 1
ATOM 2274 C C . SER A 1 280 ? 12.545 13.488 -7.952 1.00 69.69 280 SER A C 1
ATOM 2276 O O . SER A 1 280 ? 13.419 13.429 -7.089 1.00 69.69 280 SER A O 1
ATOM 2278 N N . ASP A 1 281 ? 11.374 12.868 -7.839 1.00 66.50 281 ASP A N 1
ATOM 2279 C CA . ASP A 1 281 ? 10.970 11.943 -6.774 1.00 66.50 281 ASP A CA 1
ATOM 2280 C C . ASP A 1 281 ? 11.417 10.492 -7.003 1.00 66.50 281 ASP A C 1
ATOM 2282 O O . ASP A 1 281 ? 11.180 9.615 -6.166 1.00 66.50 281 ASP A O 1
ATOM 2286 N N . GLU A 1 282 ? 12.105 10.279 -8.115 1.00 68.81 282 GLU A N 1
ATOM 2287 C CA . GLU A 1 282 ? 12.819 9.073 -8.497 1.00 68.81 282 GLU A CA 1
ATOM 2288 C C . GLU A 1 282 ? 14.179 9.447 -9.111 1.00 68.81 282 GLU A C 1
ATOM 2290 O O . GLU A 1 282 ? 14.343 10.588 -9.571 1.00 68.81 282 GLU A O 1
ATOM 2295 N N . PRO A 1 283 ? 15.160 8.524 -9.126 1.00 83.56 283 PRO A N 1
ATOM 2296 C CA . PRO A 1 283 ? 16.427 8.742 -9.810 1.00 83.56 283 PRO A CA 1
ATOM 2297 C C . PRO A 1 283 ? 16.187 9.178 -11.255 1.00 83.56 283 PRO A C 1
ATOM 2299 O O . PRO A 1 283 ? 15.285 8.682 -11.928 1.00 83.56 283 PRO A O 1
ATOM 2302 N N . MET A 1 284 ? 16.989 10.117 -11.735 1.00 90.31 284 MET A N 1
ATOM 2303 C CA . MET A 1 284 ? 17.045 10.429 -13.154 1.00 90.31 284 MET A CA 1
ATOM 2304 C C . MET A 1 284 ? 18.377 9.978 -13.724 1.00 90.31 284 MET A C 1
ATOM 2306 O O . MET A 1 284 ? 19.398 9.972 -13.033 1.00 90.31 284 MET A O 1
ATOM 2310 N N . TYR A 1 285 ? 18.354 9.641 -15.002 1.00 91.69 285 TYR A N 1
ATOM 2311 C CA . TYR A 1 285 ? 19.492 9.131 -15.736 1.00 91.69 285 TYR A CA 1
ATOM 2312 C C . TYR A 1 285 ? 19.730 10.018 -16.942 1.00 91.69 285 TYR A C 1
ATOM 2314 O O . TYR A 1 285 ? 18.810 10.287 -17.710 1.00 91.69 285 TYR A O 1
ATOM 2322 N N . GLU A 1 286 ? 20.962 10.487 -17.086 1.00 93.81 286 GLU A N 1
ATOM 2323 C CA . GLU A 1 286 ? 21.436 10.985 -18.369 1.00 93.81 286 GLU A CA 1
ATOM 2324 C C . GLU A 1 286 ? 21.787 9.761 -19.202 1.00 93.81 286 GLU A C 1
ATOM 2326 O O . GLU A 1 286 ? 22.615 8.954 -18.771 1.00 93.81 286 GLU A O 1
ATOM 2331 N N . ILE A 1 287 ? 21.139 9.599 -20.348 1.00 93.31 287 ILE A N 1
ATOM 2332 C CA . ILE A 1 287 ? 21.329 8.458 -21.240 1.00 93.31 287 ILE A CA 1
ATOM 2333 C C . ILE A 1 287 ? 21.731 8.916 -22.641 1.00 93.31 287 ILE A C 1
ATOM 2335 O O . ILE A 1 287 ? 21.470 10.055 -23.029 1.00 93.31 287 ILE A O 1
ATOM 2339 N N . THR A 1 288 ? 22.331 8.012 -23.406 1.00 93.44 288 THR A N 1
ATOM 2340 C CA . THR A 1 288 ? 22.526 8.161 -24.854 1.00 93.44 288 THR A CA 1
ATOM 2341 C C . THR A 1 288 ? 22.106 6.879 -25.559 1.00 93.44 288 THR A C 1
ATOM 2343 O O . THR A 1 288 ? 22.366 5.793 -25.029 1.00 93.44 288 THR A O 1
ATOM 2346 N N . PHE A 1 289 ? 21.430 6.978 -26.703 1.00 90.81 289 PHE A N 1
ATOM 2347 C CA . PHE A 1 289 ? 21.023 5.799 -27.463 1.00 90.81 289 PHE A CA 1
ATOM 2348 C C . PHE A 1 289 ? 22.200 5.244 -28.272 1.00 90.81 289 PHE A C 1
ATOM 2350 O O . PHE A 1 289 ? 23.099 5.973 -28.693 1.00 90.81 289 PHE A O 1
ATOM 2357 N N . PHE A 1 290 ? 22.217 3.928 -28.488 1.00 82.75 290 PHE A N 1
ATOM 2358 C CA . PHE A 1 290 ? 23.219 3.327 -29.370 1.00 82.75 290 PHE A CA 1
ATOM 2359 C C . PHE A 1 290 ? 22.976 3.768 -30.817 1.00 82.75 290 PHE A C 1
ATOM 2361 O O . PHE A 1 290 ? 21.878 3.597 -31.340 1.00 82.75 290 PHE A O 1
ATOM 2368 N N . GLY A 1 291 ? 24.016 4.297 -31.465 1.00 73.56 291 GLY A N 1
ATOM 2369 C CA . GLY A 1 291 ? 23.946 4.839 -32.826 1.00 73.56 291 GLY A CA 1
ATOM 2370 C C . GLY A 1 291 ? 23.943 6.369 -32.893 1.00 73.56 291 GLY A C 1
ATOM 2371 O O . GLY A 1 291 ? 24.222 6.907 -33.964 1.00 73.56 291 GLY A O 1
ATOM 2372 N N . ASP A 1 292 ? 23.720 7.052 -31.767 1.00 70.00 292 ASP A N 1
ATOM 2373 C CA . ASP A 1 292 ? 23.894 8.502 -31.659 1.00 70.00 292 ASP A CA 1
ATOM 2374 C C . ASP A 1 292 ? 25.387 8.859 -31.535 1.00 70.00 292 ASP A C 1
ATOM 2376 O O . ASP A 1 292 ? 26.191 8.099 -30.984 1.00 70.00 292 ASP A O 1
ATOM 2380 N N . ASP A 1 293 ? 25.784 10.027 -32.050 1.00 64.69 293 ASP A N 1
ATOM 2381 C CA . ASP A 1 293 ? 27.148 10.526 -31.871 1.00 64.69 293 ASP A CA 1
ATOM 2382 C C . ASP A 1 293 ? 27.369 10.878 -30.390 1.00 64.69 293 ASP A C 1
ATOM 2384 O O . ASP A 1 293 ? 26.650 11.696 -29.817 1.00 64.69 293 ASP A O 1
ATOM 2388 N N . PHE A 1 294 ? 28.396 10.299 -29.761 1.00 59.94 294 PHE A N 1
ATOM 2389 C CA . PHE A 1 294 ? 28.756 10.557 -28.359 1.00 59.94 294 PHE A CA 1
ATOM 2390 C C . PHE A 1 294 ? 29.121 12.028 -28.075 1.00 59.94 294 PHE A C 1
ATOM 2392 O O . PHE A 1 294 ? 29.341 12.397 -26.919 1.00 59.94 294 PHE A O 1
ATOM 2399 N N . SER A 1 295 ? 29.219 12.863 -29.114 1.00 55.47 295 SER A N 1
ATOM 2400 C CA . SER A 1 295 ? 29.365 14.314 -29.010 1.00 55.47 295 SER A CA 1
ATOM 2401 C C . SER A 1 295 ? 28.055 15.055 -28.681 1.00 55.47 295 SER A C 1
ATOM 2403 O O . SER A 1 295 ? 28.105 16.208 -28.232 1.00 55.47 295 SER A O 1
ATOM 2405 N N . GLU A 1 296 ? 26.892 14.416 -28.847 1.00 60.59 296 GLU A N 1
ATOM 2406 C CA . GLU A 1 296 ? 25.592 14.991 -28.504 1.00 60.59 296 GLU A CA 1
ATOM 2407 C C . GLU A 1 296 ? 25.315 14.948 -26.993 1.00 60.59 296 GLU A C 1
ATOM 2409 O O . GLU A 1 296 ? 25.770 14.079 -26.246 1.00 60.59 296 GLU A O 1
ATOM 2414 N N . LYS A 1 297 ? 24.573 15.950 -26.506 1.00 68.69 297 LYS A N 1
ATOM 2415 C CA . LYS A 1 297 ? 24.183 16.035 -25.094 1.00 68.69 297 LYS A CA 1
ATOM 2416 C C . LYS A 1 297 ? 23.236 14.886 -24.761 1.00 68.69 297 LYS A C 1
ATOM 2418 O O . LYS A 1 297 ? 22.183 14.779 -25.384 1.00 68.69 297 LYS A O 1
ATOM 2423 N N . GLY A 1 298 ? 23.566 14.119 -23.724 1.00 82.25 298 GLY A N 1
ATOM 2424 C CA . GLY A 1 298 ? 22.707 13.053 -23.229 1.00 82.25 298 GLY A CA 1
ATOM 2425 C C . GLY A 1 298 ? 21.310 13.550 -22.846 1.00 82.25 298 GLY A C 1
ATOM 2426 O O . GLY A 1 298 ? 21.099 14.704 -22.450 1.00 82.25 298 GLY A O 1
ATOM 2427 N N . ILE A 1 299 ? 20.333 12.659 -22.969 1.00 90.31 299 ILE A N 1
ATOM 2428 C CA . ILE A 1 299 ? 18.934 12.938 -22.660 1.00 90.31 299 ILE A CA 1
ATOM 2429 C C . ILE A 1 299 ? 18.683 12.562 -21.204 1.00 90.31 299 ILE A C 1
ATOM 2431 O O . ILE A 1 299 ? 19.002 11.462 -20.764 1.00 90.31 299 ILE A O 1
ATOM 2435 N N . MET A 1 300 ? 18.089 13.481 -20.442 1.00 92.00 300 MET A N 1
ATOM 2436 C CA . MET A 1 300 ? 17.670 13.197 -19.071 1.00 92.00 300 MET A CA 1
ATOM 2437 C C . MET A 1 300 ? 16.306 12.513 -19.062 1.00 92.00 300 MET A C 1
ATOM 2439 O O . MET A 1 300 ? 15.301 13.147 -19.394 1.00 92.00 300 MET A O 1
ATOM 2443 N N . ILE A 1 301 ? 16.265 11.273 -18.589 1.00 89.69 301 ILE A N 1
ATOM 2444 C CA . ILE A 1 301 ? 15.036 10.507 -18.365 1.00 89.69 301 ILE A CA 1
ATOM 2445 C C . ILE A 1 301 ? 14.866 10.171 -16.883 1.00 89.69 301 ILE A C 1
ATOM 2447 O O . ILE A 1 301 ? 15.825 10.188 -16.110 1.00 89.69 301 ILE A O 1
ATOM 2451 N N . LYS A 1 302 ? 13.639 9.887 -16.459 1.00 87.75 302 LYS A N 1
ATOM 2452 C CA . LYS A 1 302 ? 13.351 9.366 -15.119 1.00 87.75 302 LYS A CA 1
ATOM 2453 C C . LYS A 1 302 ? 13.511 7.845 -15.065 1.00 87.75 302 LYS A C 1
ATOM 2455 O O . LYS A 1 302 ? 13.366 7.181 -16.086 1.00 87.75 302 LYS A O 1
ATOM 2460 N N . GLU A 1 303 ? 13.753 7.288 -13.878 1.00 84.75 303 GLU A N 1
ATOM 2461 C CA . GLU A 1 303 ? 13.842 5.835 -13.666 1.00 84.75 303 GLU A CA 1
ATOM 2462 C C . GLU A 1 303 ? 12.610 5.075 -14.175 1.00 84.75 303 GLU A C 1
ATOM 2464 O O . GLU A 1 303 ? 12.768 4.049 -14.822 1.00 84.75 303 GLU A O 1
ATOM 2469 N N . SER A 1 304 ? 11.401 5.602 -13.972 1.00 79.12 304 SER A N 1
ATOM 2470 C CA . SER A 1 304 ? 10.135 5.026 -14.449 1.00 79.12 304 SER A CA 1
ATOM 2471 C C . SER A 1 304 ? 9.975 4.994 -15.969 1.00 79.12 304 SER A C 1
ATOM 2473 O O . SER A 1 304 ? 9.059 4.347 -16.469 1.00 79.12 304 SER A O 1
ATOM 2475 N N . GLN A 1 305 ? 10.835 5.697 -16.711 1.00 83.94 305 GLN A N 1
ATOM 2476 C CA . GLN A 1 305 ? 10.877 5.630 -18.173 1.00 83.94 305 GLN A CA 1
ATOM 2477 C C . GLN A 1 305 ? 11.791 4.502 -18.669 1.00 83.94 305 GLN A C 1
ATOM 2479 O O . GLN A 1 305 ? 11.811 4.216 -19.866 1.00 83.94 305 GLN A O 1
ATOM 2484 N N . ILE A 1 306 ? 12.555 3.864 -17.779 1.00 83.50 306 ILE A N 1
ATOM 2485 C CA . ILE 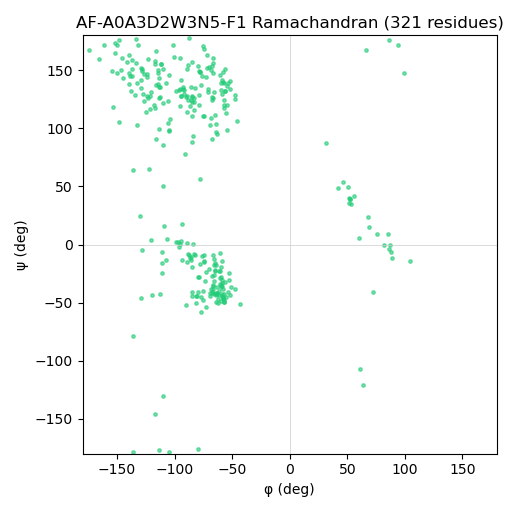A 1 306 ? 13.361 2.691 -18.105 1.00 83.50 306 ILE A CA 1
ATOM 2486 C C . ILE A 1 306 ? 12.470 1.456 -17.991 1.00 83.50 306 ILE A C 1
ATOM 2488 O O . ILE A 1 306 ? 11.887 1.199 -16.941 1.00 83.50 306 ILE A O 1
ATOM 2492 N N . ILE A 1 307 ? 12.380 0.700 -19.083 1.00 78.94 307 ILE A N 1
ATOM 2493 C CA . ILE A 1 307 ? 11.587 -0.527 -19.178 1.00 78.94 307 ILE A CA 1
ATOM 2494 C C . ILE A 1 307 ? 12.281 -1.629 -18.373 1.00 78.94 307 ILE A C 1
ATOM 2496 O O . ILE A 1 307 ? 11.690 -2.199 -17.461 1.00 78.94 307 ILE A O 1
ATOM 2500 N N . GLU A 1 308 ? 13.561 -1.889 -18.656 1.00 78.69 308 GLU A N 1
ATOM 2501 C CA . GLU A 1 308 ? 14.360 -2.888 -17.941 1.00 78.69 308 GLU A CA 1
ATOM 2502 C C . GLU A 1 308 ? 15.876 -2.688 -18.116 1.00 78.69 308 GLU A C 1
ATOM 2504 O O . GLU A 1 308 ? 16.336 -1.854 -18.902 1.00 78.69 308 GLU A O 1
ATOM 2509 N N . LYS A 1 309 ? 16.673 -3.462 -17.361 1.00 78.06 309 LYS A N 1
ATOM 2510 C CA . LYS A 1 309 ? 18.126 -3.565 -17.568 1.00 78.06 309 LYS A CA 1
ATOM 2511 C C . LYS A 1 309 ? 18.389 -4.501 -18.746 1.00 78.06 309 LYS A C 1
ATOM 2513 O O . LYS A 1 309 ? 17.931 -5.637 -18.704 1.00 78.06 309 LYS A O 1
ATOM 2518 N N . SER A 1 310 ? 19.189 -4.082 -19.724 1.00 72.88 310 SER A N 1
ATOM 2519 C CA . SER A 1 310 ? 19.644 -4.998 -20.771 1.00 72.88 310 SER A CA 1
ATOM 2520 C C . SER A 1 310 ? 20.887 -5.754 -20.303 1.00 72.88 310 SER A C 1
ATOM 2522 O O . SER A 1 310 ? 21.864 -5.153 -19.846 1.00 72.88 310 SER A O 1
ATOM 2524 N N . LEU A 1 311 ? 20.846 -7.079 -20.411 1.00 49.66 311 LEU A N 1
ATOM 2525 C CA . LEU A 1 311 ? 22.018 -7.943 -20.321 1.00 49.66 311 LEU A CA 1
ATOM 2526 C C . LEU A 1 311 ? 22.553 -8.111 -21.743 1.00 49.66 311 LEU A C 1
ATOM 2528 O O . LEU A 1 311 ? 22.290 -9.123 -22.386 1.00 49.66 311 LEU A O 1
ATOM 2532 N N . ILE A 1 312 ? 23.257 -7.109 -22.270 1.00 49.41 312 ILE A N 1
ATOM 2533 C CA . ILE A 1 312 ? 24.087 -7.378 -23.445 1.00 49.41 312 ILE A CA 1
ATOM 2534 C C . ILE A 1 312 ? 25.165 -8.347 -22.956 1.00 49.41 312 ILE A C 1
ATOM 2536 O O . ILE A 1 312 ? 25.951 -8.006 -22.072 1.00 49.41 312 ILE A O 1
ATOM 2540 N N . TYR A 1 313 ? 25.086 -9.581 -23.450 1.00 37.72 313 TYR A N 1
ATOM 2541 C CA . TYR A 1 313 ? 26.050 -10.648 -23.230 1.00 37.72 313 TYR A CA 1
ATOM 2542 C C . TYR A 1 313 ? 27.474 -10.114 -23.455 1.00 37.72 313 TYR A C 1
ATOM 2544 O O . TYR A 1 313 ? 27.755 -9.520 -24.494 1.00 37.72 313 TYR A O 1
ATOM 2552 N N . GLU A 1 314 ? 28.372 -10.346 -22.494 1.00 34.72 314 GLU A N 1
ATOM 2553 C CA . GLU A 1 314 ? 29.785 -10.541 -22.818 1.00 34.72 314 GLU A CA 1
ATOM 2554 C C . GLU A 1 314 ? 29.827 -11.818 -23.671 1.00 34.72 314 GLU A C 1
ATOM 2556 O O . GLU A 1 314 ? 29.755 -12.925 -23.138 1.00 34.72 314 GLU A O 1
ATOM 2561 N N . GLU A 1 315 ? 29.814 -11.684 -24.999 1.00 32.22 315 GLU A N 1
ATOM 2562 C CA . GLU A 1 315 ? 30.297 -12.760 -25.864 1.00 32.22 315 GLU A CA 1
ATOM 2563 C C . GLU A 1 315 ? 31.793 -12.906 -25.562 1.00 32.22 315 GLU A C 1
ATOM 2565 O O . GLU A 1 315 ? 32.604 -12.059 -25.935 1.00 32.22 315 GLU A O 1
ATOM 2570 N N . GLU A 1 316 ? 32.145 -13.950 -24.807 1.00 33.62 316 GLU A N 1
ATOM 2571 C CA . GLU A 1 316 ? 33.483 -14.526 -24.873 1.00 33.62 316 GLU A CA 1
ATOM 2572 C C . GLU A 1 316 ? 33.742 -14.867 -26.346 1.00 33.62 316 GLU A C 1
ATOM 2574 O O . GLU A 1 316 ? 32.986 -15.624 -26.955 1.00 33.62 316 GLU A O 1
ATOM 2579 N N . GLU A 1 317 ? 34.788 -14.270 -26.920 1.00 33.66 317 GLU A N 1
ATOM 2580 C CA . GLU A 1 317 ? 35.375 -14.708 -28.182 1.00 33.66 317 GLU A CA 1
ATOM 2581 C C . GLU A 1 317 ? 35.740 -16.198 -28.049 1.00 33.66 317 GLU A C 1
ATOM 2583 O O . GLU A 1 317 ? 36.786 -16.550 -27.502 1.00 33.66 317 GLU A O 1
ATOM 2588 N N . GLU A 1 318 ? 34.887 -17.095 -28.547 1.00 34.06 318 GLU A N 1
ATOM 2589 C CA . GLU A 1 318 ? 35.359 -18.388 -29.036 1.00 34.06 318 GLU A CA 1
ATOM 2590 C C . GLU A 1 318 ? 36.194 -18.091 -30.287 1.00 34.06 318 GLU A C 1
ATOM 2592 O O . GLU A 1 318 ? 35.681 -17.970 -31.398 1.00 34.06 318 GLU A O 1
ATOM 2597 N N . GLU A 1 319 ? 37.501 -17.901 -30.084 1.00 35.34 319 GLU A N 1
ATOM 2598 C CA . GLU A 1 319 ? 38.478 -18.024 -31.159 1.00 35.34 319 GLU A CA 1
ATOM 2599 C C . GLU A 1 319 ? 38.326 -19.417 -31.785 1.00 35.34 319 GLU A C 1
ATOM 2601 O O . GLU A 1 319 ? 38.624 -20.442 -31.165 1.00 35.34 319 GLU A O 1
ATOM 2606 N N . ASP A 1 320 ? 37.878 -19.426 -33.040 1.00 38.38 320 ASP A N 1
ATOM 2607 C CA . ASP A 1 320 ? 38.047 -20.521 -33.986 1.00 38.38 320 ASP A CA 1
ATOM 2608 C C . ASP A 1 320 ? 39.503 -21.024 -33.947 1.00 38.38 320 ASP A C 1
ATOM 2610 O O . ASP A 1 320 ? 40.418 -20.396 -34.488 1.00 38.38 320 ASP A O 1
ATOM 2614 N N . ILE A 1 321 ? 39.723 -22.198 -33.352 1.00 36.12 321 ILE A N 1
ATOM 2615 C CA . ILE A 1 321 ? 40.909 -23.016 -33.617 1.00 36.12 321 ILE A CA 1
ATOM 2616 C C . ILE A 1 321 ? 40.447 -24.246 -34.392 1.00 36.12 321 ILE A C 1
ATOM 2618 O O . ILE A 1 321 ? 40.197 -25.307 -33.825 1.00 36.12 321 ILE A O 1
ATOM 2622 N N . ASP A 1 322 ? 40.370 -24.080 -35.710 1.00 39.81 322 ASP A N 1
ATOM 2623 C CA . ASP A 1 322 ? 40.431 -25.175 -36.674 1.00 39.81 322 ASP A CA 1
ATOM 2624 C C . ASP A 1 322 ? 41.827 -25.147 -37.331 1.00 39.81 322 ASP A C 1
ATOM 2626 O O . ASP A 1 322 ? 42.084 -24.356 -38.244 1.00 39.81 322 ASP A O 1
ATOM 2630 N N . ALA A 1 323 ? 42.744 -25.983 -36.820 1.00 35.78 323 ALA A N 1
ATOM 2631 C CA . ALA A 1 323 ? 43.911 -26.549 -37.520 1.00 35.78 323 ALA A CA 1
ATOM 2632 C C . ALA A 1 323 ? 44.552 -27.696 -36.720 1.00 35.78 323 ALA A C 1
ATOM 2634 O O . ALA A 1 323 ? 45.042 -27.440 -35.594 1.00 35.78 323 ALA A O 1
#